Protein AF-0000000066105459 (afdb_homodimer)

Sequence (312 aa):
MDMKKPFELRVKPIKNGTVIDHITANRSLNVLNILGLPDGRSKVTVAMNMDSSQLGSKDIVKIENRELKPSEVDQIALIAPRATINIVRDYKIVEKAKVRLMDEVRGILRCPNPNCITNSDEGVENRFYVISEEPVLLRCYYCERLIEADEIESQFMDMKKPFELRVKPIKNGTVIDHITANRSLNVLNILGLPDGRSKVTVAMNMDSSQLGSKDIVKIENRELKPSEVDQIALIAPRATINIVRDYKIVEKAKVRLMDEVRGILRCPNPNCITNSDEGVENRFYVISEEPVLLRCYYCERLIEADEIESQF

Secondary structure (DSSP, 8-state):
---------SBPPPSSEEEEEEEETT-HHHHHHHHT---SS--EEEEEEEEETTTEEEEEEEEET-PPPHHHHHHHTTT-TT-EEEEEETTEEEEEEE----SEEESS---S-TTSGGGSTT-PPPEEEEEEETTEEEEETTT--EEEHHHHHTT-/-----S-S-SBPPPSSEEEEEEEETT-HHHHHHHHT---SS--EEEEEEEEETTTEEEEEEEEET-PPPHHHHHHHTTT-TT-EEEEEETTEEEEEEE----SEEESS---S-TTSGGGSTT-PPPEEEEEEETTEEEEETTT--EEEHHHHHTT-

Solvent-accessible surface area (backbone atoms only — not comparable to full-atom values): 17431 Å² total; per-residue (Å²): 134,80,74,75,66,82,66,80,62,57,46,55,83,58,47,36,16,27,36,41,36,54,23,52,52,71,43,52,66,45,49,30,53,78,71,53,44,82,70,85,71,59,33,36,35,38,38,30,40,35,84,28,93,87,68,57,34,19,12,36,38,38,34,46,75,42,72,78,48,71,72,57,45,31,56,40,17,78,81,26,58,68,20,34,41,31,35,26,53,84,65,31,77,78,43,79,42,71,37,47,72,55,66,58,49,69,68,82,58,76,75,87,50,80,80,31,67,55,71,47,91,76,72,46,75,34,44,30,36,53,77,37,78,84,70,41,30,31,27,32,66,82,74,57,48,72,43,44,49,69,63,58,57,70,76,95,134,81,74,75,71,85,63,77,65,59,46,53,84,58,46,36,14,27,36,39,36,54,22,52,52,71,43,51,66,44,48,29,53,76,70,54,44,83,70,86,71,58,33,37,34,38,38,29,41,35,85,28,94,87,68,57,32,19,11,36,39,39,33,46,77,41,70,78,49,72,72,56,44,30,56,40,16,80,82,24,58,69,20,35,40,32,35,26,54,83,64,32,78,78,44,78,42,70,37,46,70,54,66,57,49,68,68,81,58,78,75,86,51,81,81,32,68,56,71,46,93,77,73,46,75,34,45,30,36,52,75,37,78,82,70,40,28,32,27,32,67,81,74,57,49,75,43,45,49,68,63,57,58,71,76,96

Nearest PDB structures (foldseek):
  2be9-assembly1_B  TM=9.128E-01  e=3.436E-21  Sulfolobus acidocaldarius
  2qgf-assembly1_D  TM=8.431E-01  e=2.638E-17  Escherichia coli
  1nbe-assembly1_B  TM=8.436E-01  e=2.974E-17  Escherichia coli
  2ipo-assembly1_B-3  TM=8.637E-01  e=7.772E-17  Escherichia coli
  3at1-assembly1_D-3  TM=8.614E-01  e=3.932E-16  Escherichia coli

Structure (mmCIF, N/CA/C/O backbone):
data_AF-0000000066105459-model_v1
#
loop_
_entity.id
_entity.type
_entity.pdbx_description
1 polymer 'Aspartate carbamoyltransferase regulatory chain'
#
loop_
_atom_site.group_PDB
_atom_site.id
_atom_site.type_symbol
_atom_site.label_atom_id
_atom_site.label_alt_id
_atom_site.label_comp_id
_atom_site.label_asym_id
_atom_site.label_entity_id
_atom_site.label_seq_id
_atom_site.pdbx_PDB_ins_code
_atom_site.Cartn_x
_atom_site.Cartn_y
_atom_site.Cartn_z
_atom_site.occupancy
_atom_site.B_iso_or_equiv
_atom_site.auth_seq_id
_atom_site.auth_comp_id
_atom_site.auth_asym_id
_atom_site.auth_atom_id
_atom_site.pdbx_PDB_model_num
ATOM 1 N N . MET A 1 1 ? 31.141 -24.094 7.246 1 20.89 1 MET A N 1
ATOM 2 C CA . MET A 1 1 ? 30 -23.781 8.094 1 20.89 1 MET A CA 1
ATOM 3 C C . MET A 1 1 ? 29.547 -22.344 7.891 1 20.89 1 MET A C 1
ATOM 5 O O . MET A 1 1 ? 30.031 -21.438 8.562 1 20.89 1 MET A O 1
ATOM 9 N N . ASP A 1 2 ? 29.562 -21.875 6.691 1 24.25 2 ASP A N 1
ATOM 10 C CA . ASP A 1 2 ? 29.484 -20.562 6.047 1 24.25 2 ASP A CA 1
ATOM 11 C C . ASP A 1 2 ? 28.172 -19.875 6.383 1 24.25 2 ASP A C 1
ATOM 13 O O . ASP A 1 2 ? 27.109 -20.281 5.91 1 24.25 2 ASP A O 1
ATOM 17 N N . MET A 1 3 ? 27.906 -19.688 7.77 1 26.28 3 MET A N 1
ATOM 18 C CA . MET A 1 3 ? 26.688 -19.109 8.312 1 26.28 3 MET A CA 1
ATOM 19 C C . MET A 1 3 ? 26.234 -17.906 7.492 1 26.28 3 MET A C 1
ATOM 21 O O . MET A 1 3 ? 27 -16.969 7.285 1 26.28 3 MET A O 1
ATOM 25 N N . LYS A 1 4 ? 25.328 -18.094 6.449 1 27.45 4 LYS A N 1
ATOM 26 C CA . LYS A 1 4 ? 24.703 -17.141 5.547 1 27.45 4 LYS A CA 1
ATOM 27 C C . LYS A 1 4 ? 24.297 -15.859 6.289 1 27.45 4 LYS A C 1
ATOM 29 O O . LYS A 1 4 ? 23.734 -15.93 7.391 1 27.45 4 LYS A O 1
ATOM 34 N N . LYS A 1 5 ? 25.062 -14.805 6.156 1 32.38 5 LYS A N 1
ATOM 35 C CA . LYS A 1 5 ? 24.953 -13.461 6.711 1 32.38 5 LYS A CA 1
ATOM 36 C C . LYS A 1 5 ? 23.484 -13.016 6.812 1 32.38 5 LYS A C 1
ATOM 38 O O . LYS A 1 5 ? 22.703 -13.266 5.898 1 32.38 5 LYS A O 1
ATOM 43 N N . PRO A 1 6 ? 22.906 -13.141 8.047 1 34.09 6 PRO A N 1
ATOM 44 C CA . PRO A 1 6 ? 21.562 -12.547 8.172 1 34.09 6 PRO A CA 1
ATOM 45 C C . PRO A 1 6 ? 21.328 -11.414 7.18 1 34.09 6 PRO A C 1
ATOM 47 O O . PRO A 1 6 ? 22.094 -10.438 7.156 1 34.09 6 PRO A O 1
ATOM 50 N N . PHE A 1 7 ? 21.188 -11.711 5.918 1 33.34 7 PHE A N 1
ATOM 51 C CA . PHE A 1 7 ? 20.953 -10.719 4.875 1 33.34 7 PHE A CA 1
ATOM 52 C C . PHE A 1 7 ? 20.266 -9.484 5.445 1 33.34 7 PHE A C 1
ATOM 54 O O . PHE A 1 7 ? 19.594 -9.57 6.473 1 33.34 7 PHE A O 1
ATOM 61 N N . GLU A 1 8 ? 20.688 -8.305 4.844 1 35.78 8 GLU A N 1
ATOM 62 C CA . GLU A 1 8 ? 20.469 -6.867 4.906 1 35.78 8 GLU A CA 1
ATOM 63 C C . GLU A 1 8 ? 18.984 -6.547 5.023 1 35.78 8 GLU A C 1
ATOM 65 O O . GLU A 1 8 ? 18.562 -5.41 4.777 1 35.78 8 GLU A O 1
ATOM 70 N N . LEU A 1 9 ? 18.141 -7.5 5.109 1 38.75 9 LEU A N 1
ATOM 71 C CA . LEU A 1 9 ? 16.812 -6.91 5.062 1 38.75 9 LEU A CA 1
ATOM 72 C C . LEU A 1 9 ? 16.594 -5.984 6.258 1 38.75 9 LEU A C 1
ATOM 74 O O . LEU A 1 9 ? 16.812 -6.383 7.402 1 38.75 9 LEU A O 1
ATOM 78 N N . ARG A 1 10 ? 16.641 -4.711 6.035 1 46.72 10 ARG A N 1
ATOM 79 C CA . ARG A 1 10 ? 16.391 -3.559 6.895 1 46.72 10 ARG A CA 1
ATOM 80 C C . ARG A 1 10 ? 15.164 -3.781 7.77 1 46.72 10 ARG A C 1
ATOM 82 O O . ARG A 1 10 ? 14.781 -2.902 8.539 1 46.72 10 ARG A O 1
ATOM 89 N N . VAL A 1 11 ? 14.539 -4.988 7.535 1 54.66 11 VAL A N 1
ATOM 90 C CA . VAL A 1 11 ? 13.383 -5.25 8.391 1 54.66 11 VAL A CA 1
ATOM 91 C C . VAL A 1 11 ? 13.68 -6.426 9.32 1 54.66 11 VAL A C 1
ATOM 93 O O . VAL A 1 11 ? 14.398 -7.355 8.945 1 54.66 11 VAL A O 1
ATOM 96 N N . LYS A 1 12 ? 13.461 -6.305 10.539 1 64.19 12 LYS A N 1
ATOM 97 C CA . LYS A 1 12 ? 13.625 -7.383 11.508 1 64.19 12 LYS A CA 1
ATOM 98 C C . LYS A 1 12 ? 12.938 -8.656 11.031 1 64.19 12 LYS A C 1
ATOM 100 O O . LYS A 1 12 ? 11.883 -8.602 10.391 1 64.19 12 LYS A O 1
ATOM 105 N N . PRO A 1 13 ? 13.633 -9.82 11.328 1 79.44 13 PRO A N 1
ATOM 106 C CA . PRO A 1 13 ? 13.008 -11.094 10.953 1 79.44 13 PRO A CA 1
ATOM 107 C C . PRO A 1 13 ? 11.711 -11.359 11.711 1 79.44 13 PRO A C 1
ATOM 109 O O . PRO A 1 13 ? 11.57 -10.953 12.867 1 79.44 13 PRO A O 1
ATOM 112 N N . ILE A 1 14 ? 10.734 -11.883 11.125 1 90.19 14 ILE A N 1
ATOM 113 C CA . ILE A 1 14 ? 9.5 -12.289 11.789 1 90.19 14 ILE A CA 1
ATOM 114 C C . ILE A 1 14 ? 9.672 -13.68 12.391 1 90.19 14 ILE A C 1
ATOM 116 O O . ILE A 1 14 ? 10.438 -14.5 11.875 1 90.19 14 ILE A O 1
ATOM 120 N N . LYS A 1 15 ? 9.031 -13.906 13.508 1 94.38 15 LYS A N 1
ATOM 121 C CA . LYS A 1 15 ? 9.125 -15.195 14.188 1 94.38 15 LYS A CA 1
ATOM 122 C C . LYS A 1 15 ? 8.375 -16.281 13.414 1 94.38 15 LYS A C 1
ATOM 124 O O . LYS A 1 15 ? 8.914 -17.359 13.164 1 94.38 15 LYS A O 1
ATOM 129 N N . ASN A 1 16 ? 7.07 -16.031 13.117 1 97 16 ASN A N 1
ATOM 130 C CA . ASN A 1 16 ? 6.211 -16.953 12.375 1 97 16 ASN A CA 1
ATOM 131 C C . ASN A 1 16 ? 5.438 -16.234 11.273 1 97 16 ASN A C 1
ATOM 133 O O . ASN A 1 16 ? 4.988 -15.102 11.461 1 97 16 ASN A O 1
ATOM 137 N N . GLY A 1 17 ? 5.367 -16.812 10.141 1 97.44 17 GLY A N 1
ATOM 138 C CA . GLY A 1 17 ? 4.555 -16.219 9.094 1 97.44 17 GLY A CA 1
ATOM 139 C C . GLY A 1 17 ? 5.105 -16.469 7.699 1 97.44 17 GLY A C 1
ATOM 140 O O . GLY A 1 17 ? 5.602 -17.562 7.414 1 97.44 17 GLY A O 1
ATOM 141 N N . THR A 1 18 ? 4.906 -15.539 6.809 1 97.69 18 THR A N 1
ATOM 142 C CA . THR A 1 18 ? 5.312 -15.656 5.414 1 97.69 18 THR A CA 1
ATOM 143 C C . THR A 1 18 ? 6.125 -14.445 4.977 1 97.69 18 THR A C 1
ATOM 145 O O . THR A 1 18 ? 5.777 -13.305 5.309 1 97.69 18 THR A O 1
ATOM 148 N N . VAL A 1 19 ? 7.215 -14.664 4.332 1 97 19 VAL A N 1
ATOM 149 C CA . VAL A 1 19 ? 7.973 -13.617 3.658 1 97 19 VAL A CA 1
ATOM 150 C C . VAL A 1 19 ? 7.891 -13.805 2.146 1 97 19 VAL A C 1
ATOM 152 O O . VAL A 1 19 ? 8.211 -14.883 1.632 1 97 19 VAL A O 1
ATOM 155 N N . ILE A 1 20 ? 7.391 -12.844 1.471 1 96.88 20 ILE A N 1
ATOM 156 C CA . ILE A 1 20 ? 7.367 -12.836 0.012 1 96.88 20 ILE A CA 1
ATOM 157 C C . ILE A 1 20 ? 8.516 -11.969 -0.514 1 96.88 20 ILE A C 1
ATOM 159 O O . ILE A 1 20 ? 8.5 -10.75 -0.363 1 96.88 20 ILE A O 1
ATOM 163 N N . ASP A 1 21 ? 9.469 -12.633 -1.157 1 94.94 21 ASP A N 1
ATOM 164 C CA . ASP A 1 21 ? 10.695 -11.984 -1.627 1 94.94 21 ASP A CA 1
ATOM 165 C C . ASP A 1 21 ? 10.734 -11.938 -3.152 1 94.94 21 ASP A C 1
ATOM 167 O O . ASP A 1 21 ? 9.938 -12.594 -3.824 1 94.94 21 ASP A O 1
ATOM 171 N N . HIS A 1 22 ? 11.531 -11.023 -3.684 1 94.12 22 HIS A N 1
ATOM 172 C CA . HIS A 1 22 ? 11.789 -10.898 -5.113 1 94.12 22 HIS A CA 1
ATOM 173 C C . HIS A 1 22 ? 10.547 -10.422 -5.855 1 94.12 22 HIS A C 1
ATOM 175 O O . HIS A 1 22 ? 10.234 -10.922 -6.941 1 94.12 22 HIS A O 1
ATOM 181 N N . ILE A 1 23 ? 9.805 -9.625 -5.195 1 94.44 23 ILE A N 1
ATOM 182 C CA . ILE A 1 23 ? 8.742 -8.922 -5.906 1 94.44 23 ILE A CA 1
ATOM 183 C C . ILE A 1 23 ? 9.328 -7.781 -6.727 1 94.44 23 ILE A C 1
ATOM 185 O O . ILE A 1 23 ? 10.172 -7.027 -6.238 1 94.44 23 ILE A O 1
ATOM 189 N N . THR A 1 24 ? 8.867 -7.695 -7.965 1 90.81 24 THR A N 1
ATOM 190 C CA . THR A 1 24 ? 9.305 -6.555 -8.766 1 90.81 24 THR A CA 1
ATOM 191 C C . THR A 1 24 ? 9.07 -5.246 -8.016 1 90.81 24 THR A C 1
ATOM 193 O O . THR A 1 24 ? 8.023 -5.059 -7.395 1 90.81 24 THR A O 1
ATOM 196 N N . ALA A 1 25 ? 10.016 -4.309 -8.148 1 92.25 25 ALA A N 1
ATOM 197 C CA . ALA A 1 25 ? 9.945 -3.051 -7.406 1 92.25 25 ALA A CA 1
ATOM 198 C C . ALA A 1 25 ? 8.633 -2.326 -7.676 1 92.25 25 ALA A C 1
ATOM 200 O O . ALA A 1 25 ? 8.188 -2.244 -8.82 1 92.25 25 ALA A O 1
ATOM 201 N N . ASN A 1 26 ? 7.988 -1.898 -6.582 1 90.44 26 ASN A N 1
ATOM 202 C CA . ASN A 1 26 ? 6.785 -1.075 -6.586 1 90.44 26 ASN A CA 1
ATOM 203 C C . ASN A 1 26 ? 5.551 -1.892 -6.961 1 90.44 26 ASN A C 1
ATOM 205 O O . ASN A 1 26 ? 4.516 -1.329 -7.324 1 90.44 26 ASN A O 1
ATOM 209 N N . ARG A 1 27 ? 5.59 -3.199 -6.816 1 90.12 27 ARG A N 1
ATOM 210 C CA . ARG A 1 27 ? 4.438 -4.035 -7.137 1 90.12 27 ARG A CA 1
ATOM 211 C C . ARG A 1 27 ? 3.906 -4.738 -5.891 1 90.12 27 ARG A C 1
ATOM 213 O O . ARG A 1 27 ? 2.959 -5.52 -5.973 1 90.12 27 ARG A O 1
ATOM 220 N N . SER A 1 28 ? 4.48 -4.496 -4.75 1 95.69 28 SER A N 1
ATOM 221 C CA . SER A 1 28 ? 4.078 -5.168 -3.521 1 95.69 28 SER A CA 1
ATOM 222 C C . SER A 1 28 ? 2.643 -4.812 -3.141 1 95.69 28 SER A C 1
ATOM 224 O O . SER A 1 28 ? 1.933 -5.629 -2.549 1 95.69 28 SER A O 1
ATOM 226 N N . LEU A 1 29 ? 2.211 -3.615 -3.529 1 93.69 29 LEU A N 1
ATOM 227 C CA . LEU A 1 29 ? 0.849 -3.213 -3.199 1 93.69 29 LEU A CA 1
ATOM 228 C C . LEU A 1 29 ? -0.167 -4.066 -3.953 1 93.69 29 LEU A C 1
ATOM 230 O O . LEU A 1 29 ? -1.234 -4.383 -3.422 1 93.69 29 LEU A O 1
ATOM 234 N N . ASN A 1 30 ? 0.178 -4.418 -5.125 1 91.88 30 ASN A N 1
ATOM 235 C CA . ASN A 1 30 ? -0.67 -5.34 -5.871 1 91.88 30 ASN A CA 1
ATOM 236 C C . ASN A 1 30 ? -0.743 -6.707 -5.199 1 91.88 30 ASN A C 1
ATOM 238 O O . ASN A 1 30 ? -1.799 -7.344 -5.188 1 91.88 30 ASN A O 1
ATOM 242 N N . VAL A 1 31 ? 0.352 -7.164 -4.656 1 94.62 31 VAL A N 1
ATOM 243 C CA . VAL A 1 31 ? 0.409 -8.438 -3.955 1 94.62 31 VAL A CA 1
ATOM 244 C C . VAL A 1 31 ? -0.502 -8.398 -2.73 1 94.62 31 VAL A C 1
ATOM 246 O O . VAL A 1 31 ? -1.259 -9.344 -2.48 1 94.62 31 VAL A O 1
ATOM 249 N N . LEU A 1 32 ? -0.419 -7.27 -2.029 1 95.19 32 LEU A N 1
ATOM 250 C CA . LEU A 1 32 ? -1.298 -7.098 -0.876 1 95.19 32 LEU A CA 1
ATOM 251 C C . LEU A 1 32 ? -2.762 -7.207 -1.289 1 95.19 32 LEU A C 1
ATOM 253 O O . LEU A 1 32 ? -3.555 -7.867 -0.614 1 95.19 32 LEU A O 1
ATOM 257 N N . ASN A 1 33 ? -3.047 -6.578 -2.369 1 91.81 33 ASN A N 1
ATOM 258 C CA . ASN A 1 33 ? -4.422 -6.598 -2.863 1 91.81 33 ASN A CA 1
ATOM 259 C C . ASN A 1 33 ? -4.895 -8.016 -3.15 1 91.81 33 ASN A C 1
ATOM 261 O O . ASN A 1 33 ? -6.004 -8.398 -2.771 1 91.81 33 ASN A O 1
ATOM 265 N N . ILE A 1 34 ? -4.09 -8.82 -3.807 1 90 34 ILE A N 1
ATOM 266 C CA . ILE A 1 34 ? -4.414 -10.195 -4.145 1 90 34 ILE A CA 1
ATOM 267 C C . ILE A 1 34 ? -4.672 -10.992 -2.867 1 90 34 ILE A C 1
ATOM 269 O O . ILE A 1 34 ? -5.555 -11.859 -2.836 1 90 34 ILE A O 1
ATOM 273 N N . LEU A 1 35 ? -3.969 -10.648 -1.821 1 93.5 35 LEU A N 1
ATOM 274 C CA . LEU A 1 35 ? -4.039 -11.414 -0.583 1 93.5 35 LEU A CA 1
ATOM 275 C C . LEU A 1 35 ? -5.129 -10.867 0.334 1 93.5 35 LEU A C 1
ATOM 277 O O . LEU A 1 35 ? -5.371 -11.414 1.411 1 93.5 35 LEU A O 1
ATOM 281 N N . GLY A 1 36 ? -5.738 -9.758 -0.116 1 91.25 36 GLY A N 1
ATOM 282 C CA . GLY A 1 36 ? -6.758 -9.125 0.706 1 91.25 36 GLY A CA 1
ATOM 283 C C . GLY A 1 36 ? -6.191 -8.414 1.919 1 91.25 36 GLY A C 1
ATOM 284 O O . GLY A 1 36 ? -6.785 -8.445 2.998 1 91.25 36 GLY A O 1
ATOM 285 N N . LEU A 1 37 ? -5.023 -7.863 1.705 1 93.81 37 LEU A N 1
ATOM 286 C CA . LEU A 1 37 ? -4.359 -7.16 2.799 1 93.81 37 LEU A CA 1
ATOM 287 C C . LEU A 1 37 ? -4.289 -5.664 2.521 1 93.81 37 LEU A C 1
ATOM 289 O O . LEU A 1 37 ? -4.168 -5.246 1.367 1 93.81 37 LEU A O 1
ATOM 293 N N . PRO A 1 38 ? -4.289 -4.793 3.568 1 93.12 38 PRO A N 1
ATOM 294 C CA . PRO A 1 38 ? -4.465 -5.184 4.969 1 93.12 38 PRO A CA 1
ATOM 295 C C . PRO A 1 38 ? -5.871 -5.695 5.27 1 93.12 38 PRO A C 1
ATOM 297 O O . PRO A 1 38 ? -6.836 -5.273 4.629 1 93.12 38 PRO A O 1
ATOM 300 N N . ASP A 1 39 ? -6.023 -6.645 6.254 1 92.31 39 ASP A N 1
ATOM 301 C CA . ASP A 1 39 ? -7.305 -7.254 6.594 1 92.31 39 ASP A CA 1
ATOM 302 C C . ASP A 1 39 ? -7.766 -6.828 7.984 1 92.31 39 ASP A C 1
ATOM 304 O O . ASP A 1 39 ? -8.742 -7.363 8.508 1 92.31 39 ASP A O 1
ATOM 308 N N . GLY A 1 40 ? -7.051 -6.02 8.68 1 90.06 40 GLY A N 1
ATOM 309 C CA . GLY A 1 40 ? -7.418 -5.496 9.984 1 90.06 40 GLY A CA 1
ATOM 310 C C . GLY A 1 40 ? -6.836 -6.293 11.141 1 90.06 40 GLY A C 1
ATOM 311 O O . GLY A 1 40 ? -6.902 -5.867 12.289 1 90.06 40 GLY A O 1
ATOM 312 N N . ARG A 1 41 ? -6.227 -7.406 10.883 1 91.19 41 ARG A N 1
ATOM 313 C CA . ARG A 1 41 ? -5.75 -8.266 11.961 1 91.19 41 ARG A CA 1
ATOM 314 C C . ARG A 1 41 ? -4.273 -8.602 11.781 1 91.19 41 ARG A C 1
ATOM 316 O O . ARG A 1 41 ? -3.506 -8.586 12.742 1 91.19 41 ARG A O 1
ATOM 323 N N . SER A 1 42 ? -3.916 -8.781 10.578 1 95.25 42 SER A N 1
ATOM 324 C CA . SER A 1 42 ? -2.559 -9.234 10.297 1 95.25 42 SER A CA 1
ATOM 325 C C . SER A 1 42 ? -1.552 -8.102 10.453 1 95.25 42 SER A C 1
ATOM 327 O O . SER A 1 42 ? -1.824 -6.965 10.062 1 95.25 42 SER A O 1
ATOM 329 N N . LYS A 1 43 ? -0.468 -8.414 11.086 1 96.19 43 LYS A N 1
ATOM 330 C CA . LYS A 1 43 ? 0.689 -7.527 11.039 1 96.19 43 LYS A CA 1
ATOM 331 C C . LYS A 1 43 ? 1.479 -7.719 9.75 1 96.19 43 LYS A C 1
ATOM 333 O O . LYS A 1 43 ? 1.922 -8.828 9.445 1 96.19 43 LYS A O 1
ATOM 338 N N . VAL A 1 44 ? 1.65 -6.672 9 1 96.88 44 VAL A N 1
ATOM 339 C CA . VAL A 1 44 ? 2.268 -6.766 7.684 1 96.88 44 VAL A CA 1
ATOM 340 C C . VAL A 1 44 ? 3.357 -5.707 7.547 1 96.88 44 VAL A C 1
ATOM 342 O O . VAL A 1 44 ? 3.17 -4.555 7.953 1 96.88 44 VAL A O 1
ATOM 345 N N . THR A 1 45 ? 4.484 -6.09 7.02 1 96.31 45 THR A N 1
ATOM 346 C CA . THR A 1 45 ? 5.539 -5.145 6.676 1 96.31 45 THR A CA 1
ATOM 347 C C . THR A 1 45 ? 5.855 -5.211 5.184 1 96.31 45 THR A C 1
ATOM 349 O O . THR A 1 45 ? 6.035 -6.301 4.629 1 96.31 45 THR A O 1
ATOM 352 N N . VAL A 1 46 ? 5.891 -4.086 4.574 1 96.69 46 VAL A N 1
ATOM 353 C CA . VAL A 1 46 ? 6.223 -3.982 3.158 1 96.69 46 VAL A CA 1
ATOM 354 C C . VAL A 1 46 ? 7.465 -3.115 2.982 1 96.69 46 VAL A C 1
ATOM 356 O O . VAL A 1 46 ? 7.539 -2.006 3.516 1 96.69 46 VAL A O 1
ATOM 359 N N . ALA A 1 47 ? 8.422 -3.598 2.338 1 95.81 47 ALA A N 1
ATOM 360 C CA . ALA A 1 47 ? 9.594 -2.834 1.923 1 95.81 47 ALA A CA 1
ATOM 361 C C . ALA A 1 47 ? 9.648 -2.688 0.405 1 95.81 47 ALA A C 1
ATOM 363 O O . ALA A 1 47 ? 9.664 -3.684 -0.321 1 95.81 47 ALA A O 1
ATOM 364 N N . MET A 1 48 ? 9.688 -1.484 -0.034 1 96.25 48 MET A N 1
ATOM 365 C CA . MET A 1 48 ? 9.586 -1.22 -1.467 1 96.25 48 MET A CA 1
ATOM 366 C C . MET A 1 48 ? 10.898 -0.65 -2.006 1 96.25 48 MET A C 1
ATOM 368 O O . MET A 1 48 ? 11.539 0.172 -1.35 1 96.25 48 MET A O 1
ATOM 372 N N . ASN A 1 49 ? 11.297 -1.113 -3.15 1 96.19 49 ASN A N 1
ATOM 373 C CA . ASN A 1 49 ? 12.398 -0.565 -3.93 1 96.19 49 ASN A CA 1
ATOM 374 C C . ASN A 1 49 ? 13.734 -0.731 -3.205 1 96.19 49 ASN A C 1
ATOM 376 O O . ASN A 1 49 ? 14.57 0.172 -3.223 1 96.19 49 ASN A O 1
ATOM 380 N N . MET A 1 50 ? 13.867 -1.86 -2.588 1 93.81 50 MET A N 1
ATOM 381 C CA . MET A 1 50 ? 15.117 -2.174 -1.9 1 93.81 50 MET A CA 1
ATOM 382 C C . MET A 1 50 ? 16.172 -2.674 -2.883 1 93.81 50 MET A C 1
ATOM 384 O O . MET A 1 50 ? 15.828 -3.15 -3.969 1 93.81 50 MET A O 1
ATOM 388 N N . ASP A 1 51 ? 17.328 -2.551 -2.496 1 91.12 51 ASP A N 1
ATOM 389 C CA . ASP A 1 51 ? 18.406 -3.037 -3.361 1 91.12 51 ASP A CA 1
ATOM 390 C C . ASP A 1 51 ? 18.328 -4.551 -3.529 1 91.12 51 ASP A C 1
ATOM 392 O O . ASP A 1 51 ? 18.062 -5.277 -2.568 1 91.12 51 ASP A O 1
ATOM 396 N N . SER A 1 52 ? 18.484 -4.887 -4.777 1 88 52 SER A N 1
ATOM 397 C CA . SER A 1 52 ? 18.484 -6.312 -5.09 1 88 52 SER A CA 1
ATOM 398 C C . SER A 1 52 ? 19.641 -6.676 -6.016 1 88 52 SER A C 1
ATOM 400 O O . SER A 1 52 ? 19.844 -6.016 -7.035 1 88 52 SER A O 1
ATOM 402 N N . SER A 1 53 ? 20.391 -7.688 -5.652 1 84.25 53 SER A N 1
ATOM 403 C CA . SER A 1 53 ? 21.469 -8.156 -6.5 1 84.25 53 SER A CA 1
ATOM 404 C C . SER A 1 53 ? 20.953 -8.781 -7.781 1 84.25 53 SER A C 1
ATOM 406 O O . SER A 1 53 ? 21.562 -8.648 -8.844 1 84.25 53 SER A O 1
ATOM 408 N N . GLN A 1 54 ? 19.812 -9.406 -7.719 1 80.31 54 GLN A N 1
ATOM 409 C CA . GLN A 1 54 ? 19.25 -10.156 -8.836 1 80.31 54 GLN A CA 1
ATOM 410 C C . GLN A 1 54 ? 18.406 -9.25 -9.742 1 80.31 54 GLN A C 1
ATOM 412 O O . GLN A 1 54 ? 18.516 -9.312 -10.961 1 80.31 54 GLN A O 1
ATOM 417 N N . LEU A 1 55 ? 17.609 -8.328 -9.156 1 83.12 55 LEU A N 1
ATOM 418 C CA . LEU A 1 55 ? 16.609 -7.578 -9.906 1 83.12 55 LEU A CA 1
ATOM 419 C C . LEU A 1 55 ? 16.984 -6.102 -9.984 1 83.12 55 LEU A C 1
ATOM 421 O O . LEU A 1 55 ? 16.297 -5.32 -10.656 1 83.12 55 LEU A O 1
ATOM 425 N N . GLY A 1 56 ? 18.125 -5.648 -9.344 1 87.31 56 GLY A N 1
ATOM 426 C CA . GLY A 1 56 ? 18.422 -4.238 -9.141 1 87.31 56 GLY A CA 1
ATOM 427 C C . GLY A 1 56 ? 17.688 -3.643 -7.949 1 87.31 56 GLY A C 1
ATOM 428 O O . GLY A 1 56 ? 18.328 -3.205 -6.984 1 87.31 56 GLY A O 1
ATOM 429 N N . SER A 1 57 ? 16.328 -3.748 -8.094 1 92.69 57 SER A N 1
ATOM 430 C CA . SER A 1 57 ? 15.477 -3.363 -6.98 1 92.69 57 SER A CA 1
ATOM 431 C C . SER A 1 57 ? 14.336 -4.359 -6.793 1 92.69 57 SER A C 1
ATOM 433 O O . SER A 1 57 ? 13.938 -5.043 -7.742 1 92.69 57 SER A O 1
ATOM 435 N N . LYS A 1 58 ? 13.93 -4.473 -5.645 1 93.44 58 LYS A N 1
ATOM 436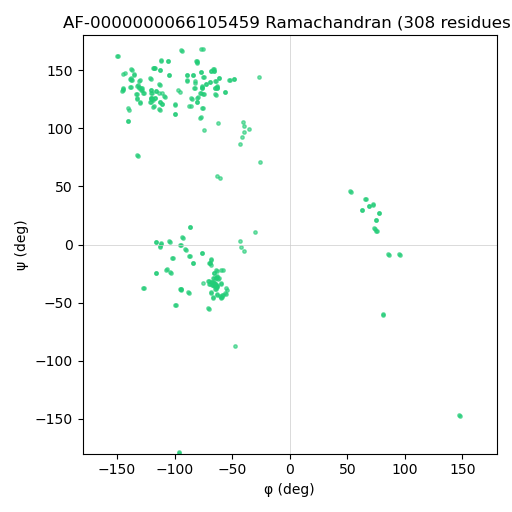 C CA . LYS A 1 58 ? 12.836 -5.398 -5.371 1 93.44 58 LYS A CA 1
ATOM 437 C C . LYS A 1 58 ? 11.992 -4.922 -4.191 1 93.44 58 LYS A C 1
ATOM 439 O O . LYS A 1 58 ? 12.43 -4.066 -3.418 1 93.44 58 LYS A O 1
ATOM 444 N N . ASP A 1 59 ? 10.812 -5.473 -4.125 1 95.75 59 ASP A N 1
ATOM 445 C CA . ASP A 1 59 ? 9.961 -5.316 -2.953 1 95.75 59 ASP A CA 1
ATOM 446 C C . ASP A 1 59 ? 9.93 -6.594 -2.119 1 95.75 59 ASP A C 1
ATOM 448 O O . ASP A 1 59 ? 10.273 -7.672 -2.611 1 95.75 59 ASP A O 1
ATOM 452 N N . ILE A 1 60 ? 9.586 -6.414 -0.879 1 95.81 60 ILE A N 1
ATOM 453 C CA . ILE A 1 60 ? 9.445 -7.52 0.059 1 95.81 60 ILE A CA 1
ATOM 454 C C . ILE A 1 60 ? 8.195 -7.324 0.904 1 95.81 60 ILE A C 1
ATOM 456 O O . ILE A 1 60 ? 7.875 -6.203 1.308 1 95.81 60 ILE A O 1
ATOM 460 N N . VAL A 1 61 ? 7.508 -8.398 1.179 1 96.81 61 VAL A N 1
ATOM 461 C CA . VAL A 1 61 ? 6.348 -8.367 2.066 1 96.81 61 VAL A CA 1
ATOM 462 C C . VAL A 1 61 ? 6.52 -9.414 3.168 1 96.81 61 VAL A C 1
ATOM 464 O O . VAL A 1 61 ? 6.895 -10.555 2.898 1 96.81 61 VAL A O 1
ATOM 467 N N . LYS A 1 62 ? 6.336 -9.023 4.367 1 96.69 62 LYS A N 1
ATOM 468 C CA . LYS A 1 62 ? 6.344 -9.93 5.516 1 96.69 62 LYS A CA 1
ATOM 469 C C . LYS A 1 62 ? 4.984 -9.945 6.211 1 96.69 62 LYS A C 1
ATOM 471 O O . LYS A 1 62 ? 4.461 -8.891 6.578 1 96.69 62 LYS A O 1
ATOM 476 N N . ILE A 1 63 ? 4.406 -11.086 6.395 1 97.19 63 ILE A N 1
ATOM 477 C CA . ILE A 1 63 ? 3.123 -11.258 7.062 1 97.19 63 ILE A CA 1
ATOM 478 C C . ILE A 1 63 ? 3.305 -12.117 8.312 1 97.19 63 ILE A C 1
ATOM 480 O O . ILE A 1 63 ? 3.67 -13.289 8.219 1 97.19 63 ILE A O 1
ATOM 484 N N . GLU A 1 64 ? 3.014 -11.57 9.438 1 96.56 64 GLU A N 1
ATOM 485 C CA . GLU A 1 64 ? 3.232 -12.289 10.688 1 96.56 64 GLU A CA 1
ATOM 486 C C . GLU A 1 64 ? 2.082 -13.242 10.992 1 96.56 64 GLU A C 1
ATOM 488 O O . GLU A 1 64 ? 0.916 -12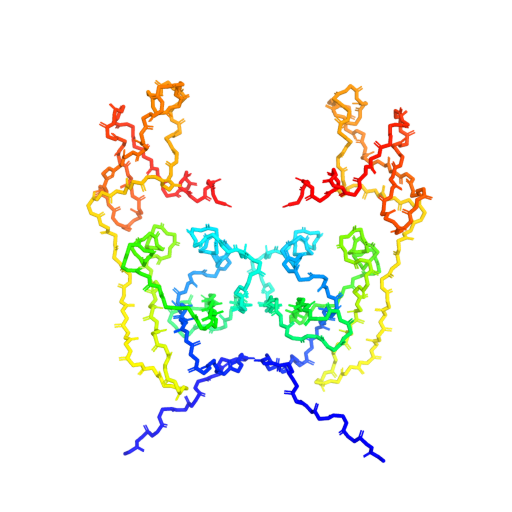.906 10.781 1 96.56 64 GLU A O 1
ATOM 493 N N . ASN A 1 65 ? 2.43 -14.43 11.383 1 96.62 65 ASN A N 1
ATOM 494 C CA . ASN A 1 65 ? 1.53 -15.438 11.938 1 96.62 65 ASN A CA 1
ATOM 495 C C . ASN A 1 65 ? 0.469 -15.859 10.93 1 96.62 65 ASN A C 1
ATOM 497 O O . ASN A 1 65 ? -0.674 -16.141 11.297 1 96.62 65 ASN A O 1
ATOM 501 N N . ARG A 1 66 ? 0.817 -15.797 9.68 1 96.75 66 ARG A N 1
ATOM 502 C CA . ARG A 1 66 ? -0.052 -16.25 8.594 1 96.75 66 ARG A CA 1
ATOM 503 C C . ARG A 1 66 ? 0.745 -16.969 7.52 1 96.75 66 ARG A C 1
ATOM 505 O O . ARG A 1 66 ? 1.638 -16.391 6.902 1 96.75 66 ARG A O 1
ATOM 512 N N . GLU A 1 67 ? 0.429 -18.172 7.371 1 96.44 67 GLU A N 1
ATOM 513 C CA . GLU A 1 67 ? 1.007 -18.938 6.27 1 96.44 67 GLU A CA 1
ATOM 514 C C . GLU A 1 67 ? 0.066 -18.984 5.07 1 96.44 67 GLU A C 1
ATOM 516 O O . GLU A 1 67 ? -1.13 -19.234 5.219 1 96.44 67 GLU A O 1
ATOM 521 N N . LEU A 1 68 ? 0.588 -18.734 3.975 1 94.19 68 LEU A N 1
ATOM 522 C CA . LEU A 1 68 ? -0.24 -18.656 2.775 1 94.19 68 LEU A CA 1
ATOM 523 C C . LEU A 1 68 ? -0.655 -20.047 2.314 1 94.19 68 LEU A C 1
ATOM 525 O O . LEU A 1 68 ? 0.143 -20.984 2.365 1 94.19 68 LEU A O 1
ATOM 529 N N . LYS A 1 69 ? -1.855 -20.062 1.824 1 89.81 69 LYS A N 1
ATOM 530 C CA . LYS A 1 69 ? -2.348 -21.281 1.193 1 89.81 69 LYS A CA 1
ATOM 531 C C . LYS A 1 69 ? -1.839 -21.406 -0.241 1 89.81 69 LYS A C 1
ATOM 533 O O . LYS A 1 69 ? -1.526 -20.391 -0.881 1 89.81 69 LYS A O 1
ATOM 538 N N . PRO A 1 70 ? -1.809 -22.641 -0.735 1 87.12 70 PRO A N 1
ATOM 539 C CA . PRO A 1 70 ? -1.349 -22.859 -2.107 1 87.12 70 PRO A CA 1
ATOM 540 C C . PRO A 1 70 ? -2.119 -22.031 -3.127 1 87.12 70 PRO A C 1
ATOM 542 O O . PRO A 1 70 ? -1.525 -21.484 -4.066 1 87.12 70 PRO A O 1
ATOM 545 N N . SER A 1 71 ? -3.389 -21.906 -2.885 1 84.19 71 SER A N 1
ATOM 546 C CA . SER A 1 71 ? -4.207 -21.141 -3.812 1 84.19 71 SER A CA 1
ATOM 547 C C . SER A 1 71 ? -3.807 -19.656 -3.812 1 84.19 71 SER A C 1
ATOM 549 O O . SER A 1 71 ? -3.828 -19 -4.855 1 84.19 71 SER A O 1
ATOM 551 N N . GLU A 1 72 ? -3.422 -19.125 -2.656 1 88.25 72 GLU A N 1
ATOM 552 C CA . GLU A 1 72 ? -2.955 -17.75 -2.557 1 88.25 72 GLU A CA 1
ATOM 553 C C . GLU A 1 72 ? -1.612 -17.562 -3.258 1 88.25 72 GLU A C 1
ATOM 555 O O . GLU A 1 72 ? -1.406 -16.578 -3.967 1 88.25 72 GLU A O 1
ATOM 560 N N . VAL A 1 73 ? -0.812 -18.516 -3.066 1 90 73 VAL A N 1
ATOM 561 C CA . VAL A 1 73 ? 0.523 -18.484 -3.654 1 90 73 VAL A CA 1
ATOM 562 C C . VAL A 1 73 ? 0.416 -18.422 -5.176 1 90 73 VAL A C 1
ATOM 564 O O . VAL A 1 73 ? 1.097 -17.609 -5.816 1 90 73 VAL A O 1
ATOM 567 N N . ASP A 1 74 ? -0.442 -19.203 -5.766 1 85.69 74 ASP A N 1
ATOM 568 C CA . ASP A 1 74 ? -0.606 -19.266 -7.215 1 85.69 74 ASP A CA 1
ATOM 569 C C . ASP A 1 74 ? -1.097 -17.922 -7.77 1 85.69 74 ASP A C 1
ATOM 571 O O . ASP A 1 74 ? -0.691 -17.516 -8.859 1 85.69 74 ASP A O 1
ATOM 575 N N . GLN A 1 75 ? -1.879 -17.312 -7.02 1 86.94 75 GLN A N 1
ATOM 576 C CA . GLN A 1 75 ? -2.443 -16.047 -7.469 1 86.94 75 GLN A CA 1
ATOM 577 C C . GLN A 1 75 ? -1.382 -14.945 -7.492 1 86.94 75 GLN A C 1
ATOM 579 O O . GLN A 1 75 ? -1.436 -14.039 -8.328 1 86.94 75 GLN A O 1
ATOM 584 N N . ILE A 1 76 ? -0.439 -15.008 -6.633 1 92.38 76 ILE A N 1
ATOM 585 C CA . ILE A 1 76 ? 0.625 -14.016 -6.539 1 92.38 76 ILE A CA 1
ATOM 586 C C . ILE A 1 76 ? 1.445 -14.016 -7.824 1 92.38 76 ILE A C 1
ATOM 588 O O . ILE A 1 76 ? 1.94 -12.969 -8.25 1 92.38 76 ILE A O 1
ATOM 592 N N . ALA A 1 77 ? 1.48 -15.195 -8.516 1 90.38 77 ALA A N 1
ATOM 593 C CA . ALA A 1 77 ? 2.285 -15.352 -9.719 1 90.38 77 ALA A CA 1
ATOM 594 C C . ALA A 1 77 ? 1.79 -14.438 -10.836 1 90.38 77 ALA A C 1
ATOM 596 O O . ALA A 1 77 ? 2.557 -14.055 -11.727 1 90.38 77 ALA A O 1
ATOM 597 N N . LEU A 1 78 ? 0.572 -14.031 -10.766 1 88.31 78 LEU A N 1
ATOM 598 C CA . LEU A 1 78 ? -0.039 -13.18 -11.773 1 88.31 78 LEU A CA 1
ATOM 599 C C . LEU A 1 78 ? 0.637 -11.812 -11.812 1 88.31 78 LEU A C 1
ATOM 601 O O . LEU A 1 78 ? 0.794 -11.227 -12.891 1 88.31 78 LEU A O 1
ATOM 605 N N . ILE A 1 79 ? 1.1 -11.352 -10.594 1 87.62 79 ILE A N 1
ATOM 606 C CA . ILE A 1 79 ? 1.6 -9.984 -10.523 1 87.62 79 ILE A CA 1
ATOM 607 C C . ILE A 1 79 ? 3.086 -9.992 -10.172 1 87.62 79 ILE A C 1
ATOM 609 O O . ILE A 1 79 ? 3.797 -9.016 -10.422 1 87.62 79 ILE A O 1
ATOM 613 N N . ALA A 1 80 ? 3.418 -11.078 -9.547 1 89.88 80 ALA A N 1
ATOM 614 C CA . ALA A 1 80 ? 4.816 -11.227 -9.148 1 89.88 80 ALA A CA 1
ATOM 615 C C . ALA A 1 80 ? 5.352 -12.602 -9.531 1 89.88 80 ALA A C 1
ATOM 617 O O . ALA A 1 80 ? 5.57 -13.453 -8.664 1 89.88 80 ALA A O 1
ATOM 618 N N . PRO A 1 81 ? 5.648 -12.773 -10.797 1 87.88 81 PRO A N 1
ATOM 619 C CA . PRO A 1 81 ? 6.004 -14.102 -11.297 1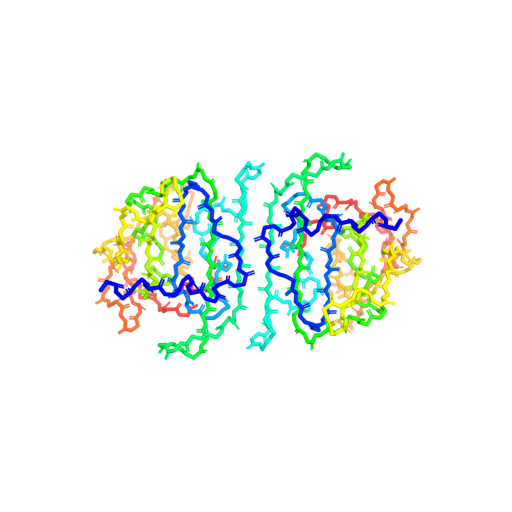 87.88 81 PRO A CA 1
ATOM 620 C C . PRO A 1 81 ? 7.363 -14.586 -10.789 1 87.88 81 PRO A C 1
ATOM 622 O O . PRO A 1 81 ? 7.66 -15.781 -10.844 1 87.88 81 PRO A O 1
ATOM 625 N N . ARG A 1 82 ? 8.188 -13.734 -10.273 1 88.25 82 ARG A N 1
ATOM 626 C CA . ARG A 1 82 ? 9.523 -14.125 -9.836 1 88.25 82 ARG A CA 1
ATOM 627 C C . ARG A 1 82 ? 9.586 -14.211 -8.312 1 88.25 82 ARG A C 1
ATOM 629 O O . ARG A 1 82 ? 10.648 -14.477 -7.746 1 88.25 82 ARG A O 1
ATOM 636 N N . ALA A 1 83 ? 8.477 -14 -7.719 1 93.69 83 ALA A N 1
ATOM 637 C CA . ALA A 1 83 ? 8.453 -13.953 -6.262 1 93.69 83 ALA A CA 1
ATOM 638 C C . ALA A 1 83 ? 8.789 -15.312 -5.66 1 93.69 83 ALA A C 1
ATOM 640 O O . ALA A 1 83 ? 8.516 -16.359 -6.27 1 93.69 83 ALA A O 1
ATOM 641 N N . THR A 1 84 ? 9.383 -15.312 -4.527 1 94.81 84 THR A N 1
ATOM 642 C CA . THR A 1 84 ? 9.648 -16.484 -3.711 1 94.81 84 THR A CA 1
ATOM 643 C C . THR A 1 84 ? 8.898 -16.406 -2.385 1 94.81 84 THR A C 1
ATOM 645 O O . THR A 1 84 ? 8.906 -15.359 -1.727 1 94.81 84 THR A O 1
ATOM 648 N N . ILE A 1 85 ? 8.25 -17.469 -2.059 1 96.5 85 ILE A N 1
ATOM 649 C CA . ILE A 1 85 ? 7.504 -17.547 -0.809 1 96.5 85 ILE A CA 1
ATOM 650 C C . ILE A 1 85 ? 8.328 -18.297 0.238 1 96.5 85 ILE A C 1
ATOM 652 O O . ILE A 1 85 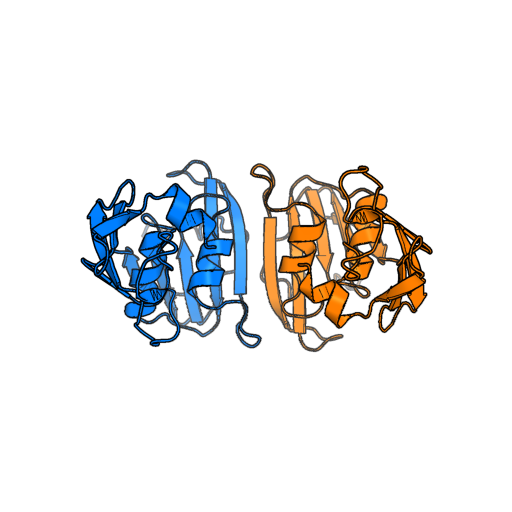? 8.711 -19.438 0.025 1 96.5 85 ILE A O 1
ATOM 656 N N . ASN A 1 86 ? 8.641 -17.672 1.334 1 96.19 86 ASN A N 1
ATOM 657 C CA . ASN A 1 86 ? 9.359 -18.281 2.447 1 96.19 86 ASN A CA 1
ATOM 658 C C . ASN A 1 86 ? 8.477 -18.406 3.686 1 96.19 86 ASN A C 1
ATOM 660 O O . ASN A 1 86 ? 7.988 -17.406 4.207 1 96.19 86 ASN A O 1
ATOM 664 N N . ILE A 1 87 ? 8.211 -19.625 4.109 1 96.31 87 ILE A N 1
ATOM 665 C CA . ILE A 1 87 ? 7.488 -19.844 5.359 1 96.31 87 ILE A CA 1
ATOM 666 C C . ILE A 1 87 ? 8.469 -19.828 6.527 1 96.31 87 ILE A C 1
ATOM 668 O O . ILE A 1 87 ? 9.5 -20.516 6.496 1 96.31 87 ILE A O 1
ATOM 672 N N . VAL A 1 88 ? 8.188 -18.984 7.484 1 95.81 88 VAL A N 1
ATOM 673 C CA . VAL A 1 88 ? 9.07 -18.797 8.633 1 95.81 88 VAL A CA 1
ATOM 674 C C . VAL A 1 88 ? 8.43 -19.406 9.883 1 95.81 88 VAL A C 1
ATOM 676 O O . VAL A 1 88 ? 7.266 -19.141 10.172 1 95.81 88 VAL A O 1
ATOM 679 N N . ARG A 1 89 ? 9.078 -20.266 10.617 1 96.19 89 ARG A N 1
ATOM 680 C CA . ARG A 1 89 ? 8.703 -20.828 11.906 1 96.19 89 ARG A CA 1
ATOM 681 C C . ARG A 1 89 ? 9.844 -20.719 12.906 1 96.19 89 ARG A C 1
ATOM 683 O O . ARG A 1 89 ? 10.953 -21.188 12.648 1 96.19 89 ARG A O 1
ATOM 690 N N . ASP A 1 90 ? 9.555 -20.047 14.039 1 95.5 90 ASP A N 1
ATOM 691 C CA . ASP A 1 90 ? 10.547 -19.828 15.086 1 95.5 90 ASP A CA 1
ATOM 692 C C . ASP A 1 90 ? 11.828 -19.219 14.523 1 95.5 90 ASP A C 1
ATOM 694 O O . ASP A 1 90 ? 12.922 -19.766 14.719 1 95.5 90 ASP A O 1
ATOM 698 N N . TYR A 1 91 ? 11.656 -18.219 13.703 1 94.12 91 TYR A N 1
ATOM 699 C CA . TYR A 1 91 ? 12.703 -17.344 13.164 1 94.12 91 TYR A CA 1
ATOM 700 C C . TYR A 1 91 ? 13.492 -18.062 12.078 1 94.12 91 TYR A C 1
ATOM 702 O O . TYR A 1 91 ? 14.484 -17.531 11.57 1 94.12 91 TYR A O 1
ATOM 710 N N . LYS A 1 92 ? 12.961 -19.25 11.625 1 94.62 92 LYS A N 1
ATOM 711 C CA . LYS A 1 92 ? 13.672 -20 10.594 1 94.62 92 LYS A CA 1
ATOM 712 C C . LYS A 1 92 ? 12.797 -20.188 9.359 1 94.62 92 LYS A C 1
ATOM 714 O O . LYS A 1 92 ? 11.594 -20.438 9.469 1 94.62 92 LYS A O 1
ATOM 719 N N . ILE A 1 93 ? 13.516 -20.109 8.25 1 94.38 93 ILE A N 1
ATOM 720 C CA . ILE A 1 93 ? 12.82 -20.469 7.012 1 94.38 93 ILE A CA 1
ATOM 721 C C . ILE A 1 93 ? 12.672 -21.984 6.914 1 94.38 93 ILE A C 1
ATOM 723 O O . ILE A 1 93 ? 13.664 -22.703 6.867 1 94.38 93 ILE A O 1
ATOM 727 N N . VAL A 1 94 ? 11.477 -22.469 6.895 1 96.06 94 VAL A N 1
ATOM 728 C CA . VAL A 1 94 ? 11.266 -23.906 6.922 1 96.06 94 VAL A CA 1
ATOM 729 C C . VAL A 1 94 ? 10.805 -24.391 5.547 1 96.06 94 VAL A C 1
ATOM 731 O O . VAL A 1 94 ? 10.875 -25.578 5.242 1 96.06 94 VAL A O 1
ATOM 734 N N . GLU A 1 95 ? 10.266 -23.547 4.73 1 94.25 95 GLU A N 1
ATOM 735 C CA . GLU A 1 95 ? 9.812 -23.859 3.381 1 94.25 95 GLU A CA 1
ATOM 736 C C . GLU A 1 95 ? 10.031 -22.688 2.43 1 94.25 95 GLU A C 1
ATOM 738 O O . GLU A 1 95 ? 9.797 -21.531 2.797 1 94.25 95 GLU A O 1
ATOM 743 N N . LYS A 1 96 ? 10.578 -23 1.304 1 92.31 96 LYS A N 1
ATOM 744 C CA . LYS A 1 96 ? 10.727 -22.047 0.206 1 92.31 96 LYS A CA 1
ATOM 745 C C . LYS A 1 96 ? 9.984 -22.531 -1.04 1 92.31 96 LYS A C 1
ATOM 747 O O . LYS A 1 96 ? 10.102 -23.703 -1.422 1 92.31 96 LYS A O 1
ATOM 752 N N . ALA A 1 97 ? 9.141 -21.672 -1.496 1 92.12 97 ALA A N 1
ATOM 753 C CA . ALA A 1 97 ? 8.398 -22.031 -2.705 1 92.12 97 ALA A CA 1
ATOM 754 C C . ALA A 1 97 ? 8.461 -20.906 -3.738 1 92.12 97 ALA A C 1
ATOM 756 O O . ALA A 1 97 ? 8.438 -19.719 -3.383 1 92.12 97 ALA A O 1
ATOM 757 N N . LYS A 1 98 ? 8.594 -21.312 -4.969 1 91.38 98 LYS A N 1
ATOM 758 C CA . LYS A 1 98 ? 8.422 -20.359 -6.066 1 91.38 98 LYS A CA 1
ATOM 759 C C . LYS A 1 98 ? 6.961 -20.297 -6.512 1 91.38 98 LYS A C 1
ATOM 761 O O . LYS A 1 98 ? 6.246 -21.297 -6.469 1 91.38 98 LYS A O 1
ATOM 766 N N . VAL A 1 99 ? 6.637 -19.125 -6.895 1 92.06 99 VAL A N 1
ATOM 767 C CA . VAL A 1 99 ? 5.266 -19 -7.387 1 92.06 99 VAL A CA 1
ATOM 768 C C . VAL A 1 99 ? 5.172 -19.578 -8.797 1 92.06 99 VAL A C 1
ATOM 770 O O . VAL A 1 99 ? 6.156 -19.562 -9.539 1 92.06 99 VAL A O 1
ATOM 773 N N . ARG A 1 100 ? 4.02 -20.109 -9.102 1 87.69 100 ARG A N 1
ATOM 774 C CA . ARG A 1 100 ? 3.754 -20.641 -10.43 1 87.69 100 ARG A CA 1
ATOM 775 C C . ARG A 1 100 ? 2.352 -20.281 -10.898 1 87.69 100 ARG A C 1
ATOM 777 O O . ARG A 1 100 ? 1.404 -20.281 -10.109 1 87.69 100 ARG A O 1
ATOM 784 N N . LEU A 1 101 ? 2.357 -19.891 -12.094 1 87 101 LEU A N 1
ATOM 785 C CA . LEU A 1 101 ? 1.05 -19.625 -12.68 1 87 101 LEU A CA 1
ATOM 786 C C . LEU A 1 101 ? 0.373 -20.906 -13.125 1 87 101 LEU A C 1
ATOM 788 O O . LEU A 1 101 ? 0.96 -21.703 -13.867 1 87 101 LEU A O 1
ATOM 792 N N . MET A 1 102 ? -0.843 -21.078 -12.633 1 87.38 102 MET A N 1
ATOM 793 C CA . MET A 1 102 ? -1.605 -22.25 -13.047 1 87.38 102 MET A CA 1
ATOM 794 C C . MET A 1 102 ? -2.154 -22.078 -14.461 1 87.38 102 MET A C 1
ATOM 796 O O . MET A 1 102 ? -2.102 -20.969 -15.023 1 87.38 102 MET A O 1
ATOM 800 N N . ASP A 1 103 ? -2.648 -23.203 -14.992 1 91.44 103 ASP A N 1
ATOM 801 C CA . ASP A 1 103 ? -3.174 -23.188 -16.359 1 91.44 103 ASP A CA 1
ATOM 802 C C . ASP A 1 103 ? -4.426 -22.312 -16.438 1 91.44 103 ASP A C 1
ATOM 804 O O . ASP A 1 103 ? -4.746 -21.781 -17.5 1 91.44 103 ASP A O 1
ATOM 808 N N . GLU A 1 104 ? -5.039 -22.203 -15.258 1 92.88 104 GLU A N 1
ATOM 809 C CA . GLU A 1 104 ? -6.266 -21.422 -15.203 1 92.88 104 GLU A CA 1
ATOM 810 C C . GLU A 1 104 ? -6.273 -20.5 -13.984 1 92.88 104 GLU A C 1
ATOM 812 O O . GLU A 1 104 ? -5.684 -20.828 -12.953 1 92.88 104 GLU A O 1
ATOM 817 N N . VAL A 1 105 ? -6.863 -19.375 -14.148 1 90.31 105 VAL A N 1
ATOM 818 C CA . VAL A 1 105 ? -7.059 -18.406 -13.062 1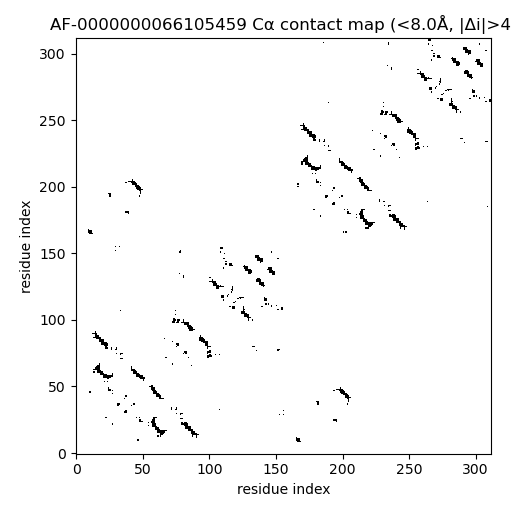 90.31 105 VAL A CA 1
ATOM 819 C C . VAL A 1 105 ? -8.555 -18.141 -12.875 1 90.31 105 VAL A C 1
ATOM 821 O O . VAL A 1 105 ? -9.273 -17.906 -13.844 1 90.31 105 VAL A O 1
ATOM 824 N N . ARG A 1 106 ? -9.008 -18.172 -11.594 1 89.19 106 ARG A N 1
ATOM 825 C CA . ARG A 1 106 ? -10.43 -17.953 -11.328 1 89.19 106 ARG A CA 1
ATOM 826 C C . ARG A 1 106 ? -10.633 -16.891 -10.258 1 89.19 106 ARG A C 1
ATOM 828 O O . ARG A 1 106 ? -9.891 -16.828 -9.281 1 89.19 106 ARG A O 1
ATOM 835 N N . GLY A 1 107 ? -11.539 -15.953 -10.445 1 86.44 107 GLY A N 1
ATOM 836 C CA . GLY A 1 107 ? -12.148 -15.133 -9.414 1 86.44 107 GLY A CA 1
ATOM 837 C C . GLY A 1 107 ? -11.336 -13.891 -9.086 1 86.44 107 GLY A C 1
ATOM 838 O O . GLY A 1 107 ? -11.789 -13.023 -8.344 1 86.44 107 GLY A O 1
ATOM 839 N N . ILE A 1 108 ? -10.156 -13.664 -9.516 1 83.88 108 ILE A N 1
ATOM 840 C CA . ILE A 1 108 ? -9.312 -12.578 -9.039 1 83.88 108 ILE A CA 1
ATOM 841 C C . ILE A 1 108 ? -9.297 -11.445 -10.062 1 83.88 108 ILE A C 1
ATOM 843 O O . ILE A 1 108 ? -9.141 -10.273 -9.703 1 83.88 108 ILE A O 1
ATOM 847 N N . LEU A 1 109 ? -9.57 -11.828 -11.273 1 91.12 109 LEU A N 1
ATOM 848 C CA . LEU A 1 109 ? -9.5 -10.859 -12.367 1 91.12 109 LEU A CA 1
ATOM 849 C C . LEU A 1 109 ? -10.867 -10.664 -13.008 1 91.12 109 LEU A C 1
ATOM 851 O O . LEU A 1 109 ? -11.703 -11.562 -12.984 1 91.12 109 LEU A O 1
ATOM 855 N N . ARG A 1 110 ? -11.008 -9.508 -13.523 1 93.19 110 ARG A N 1
ATOM 856 C CA . ARG A 1 110 ? -12.195 -9.203 -14.312 1 93.19 110 ARG A CA 1
ATOM 857 C C . ARG A 1 110 ? -11.867 -9.188 -15.805 1 93.19 110 ARG A C 1
ATOM 859 O O . ARG A 1 110 ? -10.781 -8.781 -16.203 1 93.19 110 ARG A O 1
ATOM 866 N N . CYS A 1 111 ? -12.836 -9.617 -16.531 1 96.25 111 CYS A N 1
ATOM 867 C CA . CYS A 1 111 ? -12.656 -9.539 -17.969 1 96.25 111 CYS A CA 1
ATOM 868 C C . CYS A 1 111 ? -12.812 -8.109 -18.469 1 96.25 111 CYS A C 1
ATOM 870 O O . CYS A 1 111 ? -13.789 -7.434 -18.141 1 96.25 111 CYS A O 1
ATOM 872 N N . PRO A 1 112 ? -11.914 -7.609 -19.219 1 95.12 112 PRO A N 1
ATOM 873 C CA . PRO A 1 112 ? -11.992 -6.227 -19.688 1 95.12 112 PRO A CA 1
ATOM 874 C C . PRO A 1 112 ? -13.016 -6.047 -20.812 1 95.12 112 PRO A C 1
ATOM 876 O O . PRO A 1 112 ? -13.273 -4.918 -21.234 1 95.12 112 PRO A O 1
ATOM 879 N N . ASN A 1 113 ? -13.594 -7.125 -21.344 1 95.81 113 ASN A N 1
ATOM 880 C CA . ASN A 1 113 ? -14.648 -7.039 -22.344 1 95.81 113 ASN A CA 1
ATOM 881 C C . ASN A 1 113 ? -15.992 -6.672 -21.703 1 95.81 113 ASN A C 1
ATOM 883 O O . ASN A 1 113 ? -16.578 -7.473 -20.984 1 95.81 113 ASN A O 1
ATOM 887 N N . PRO A 1 114 ? -16.406 -5.527 -21.969 1 94.75 114 PRO A N 1
ATOM 888 C CA . PRO A 1 114 ? -17.656 -5.09 -21.312 1 94.75 114 PRO A CA 1
ATOM 889 C C . PRO A 1 114 ? -18.844 -5.992 -21.641 1 94.75 114 PRO A C 1
ATOM 891 O O . PRO A 1 114 ? -19.797 -6.055 -20.875 1 94.75 114 PRO A O 1
ATOM 894 N N . ASN A 1 115 ? -18.75 -6.703 -22.734 1 95.19 115 ASN A N 1
ATOM 895 C CA . ASN A 1 115 ? -19.859 -7.547 -23.172 1 95.19 115 ASN A CA 1
ATOM 896 C C . ASN A 1 115 ? -19.703 -8.984 -22.672 1 95.19 115 ASN A C 1
ATOM 898 O O . ASN A 1 115 ? -20.5 -9.859 -23.016 1 95.19 115 ASN A O 1
ATOM 902 N N . CYS A 1 116 ? -18.688 -9.203 -22 1 97.19 116 CYS A N 1
ATOM 903 C CA . CYS A 1 116 ? -18.469 -10.547 -21.469 1 97.19 116 CYS A CA 1
ATOM 904 C C . CYS A 1 116 ? -19.594 -10.93 -20.516 1 97.19 116 CYS A C 1
ATOM 906 O O . CYS A 1 116 ? -20.031 -10.109 -19.719 1 97.19 116 CYS A O 1
ATOM 908 N N . ILE A 1 117 ? -20 -12.133 -20.5 1 96.69 117 ILE A N 1
ATOM 909 C CA . ILE A 1 117 ? -21.109 -12.633 -19.688 1 96.69 117 ILE A CA 1
ATOM 910 C C . ILE A 1 117 ? -20.781 -12.453 -18.203 1 96.69 117 ILE A C 1
ATOM 912 O O . ILE A 1 117 ? -21.672 -12.266 -17.375 1 96.69 117 ILE A O 1
ATOM 916 N N . THR A 1 118 ? -19.484 -12.492 -17.828 1 95.19 118 THR A N 1
ATOM 917 C CA . THR A 1 118 ? -19.062 -12.375 -16.438 1 95.19 118 THR A CA 1
ATOM 918 C C . THR A 1 118 ? -19.328 -10.969 -15.914 1 95.19 118 THR A C 1
ATOM 920 O O . THR A 1 118 ? -19.281 -10.734 -14.703 1 95.19 118 THR A O 1
ATOM 923 N N . ASN A 1 119 ? -19.531 -10.031 -16.719 1 94.31 119 ASN A N 1
ATOM 924 C CA . ASN A 1 119 ? -19.812 -8.656 -16.328 1 94.31 119 ASN A CA 1
ATOM 925 C C . ASN A 1 119 ? -21.312 -8.398 -16.25 1 94.31 119 ASN A C 1
ATOM 927 O O . ASN A 1 119 ? -21.734 -7.258 -16.062 1 94.31 119 ASN A O 1
ATOM 931 N N . SER A 1 120 ? -22.062 -9.383 -16.391 1 91.81 120 SER A N 1
ATOM 932 C CA . SER A 1 120 ? -23.516 -9.289 -16.281 1 91.81 120 SER A CA 1
ATOM 933 C C . SER A 1 120 ? -24 -9.656 -14.891 1 91.81 120 SER A C 1
ATOM 935 O O . SER A 1 120 ? -23.188 -9.961 -14.008 1 91.81 120 SER A O 1
ATOM 937 N N . ASP A 1 121 ? -25.328 -9.633 -14.719 1 92.19 121 ASP A N 1
ATOM 938 C CA . ASP A 1 121 ? -25.938 -9.906 -13.422 1 92.19 121 ASP A CA 1
ATOM 939 C C . ASP A 1 121 ? -26.156 -11.406 -13.219 1 92.19 121 ASP A C 1
ATOM 941 O O . ASP A 1 121 ? -26.812 -11.812 -12.266 1 92.19 121 ASP A O 1
ATOM 945 N N . GLU A 1 122 ? -25.578 -12.203 -13.969 1 91 122 GLU A N 1
ATOM 946 C CA . GLU A 1 122 ? -25.812 -13.641 -13.93 1 91 122 GLU A CA 1
ATOM 947 C C . GLU A 1 122 ? -24.969 -14.312 -12.852 1 91 122 GLU A C 1
ATOM 949 O O . GLU A 1 122 ? -25.188 -15.484 -12.523 1 91 122 GLU A O 1
ATOM 954 N N . GLY A 1 123 ? -23.969 -13.594 -12.391 1 90.62 123 GLY A N 1
ATOM 955 C CA . GLY A 1 123 ? -23.172 -14.117 -11.289 1 90.62 123 GLY A CA 1
ATOM 956 C C . GLY A 1 123 ? -22.172 -15.18 -11.719 1 90.62 123 GLY A C 1
ATOM 957 O O . GLY A 1 123 ? -21.906 -16.109 -10.969 1 90.62 123 GLY A O 1
ATOM 958 N N . VAL A 1 124 ? -21.734 -15.133 -12.93 1 93.75 124 VAL A N 1
ATOM 959 C CA . VAL A 1 124 ? -20.766 -16.078 -13.477 1 93.75 124 VAL A CA 1
ATOM 960 C C . VAL A 1 124 ? -19.359 -15.719 -13 1 93.75 124 VAL A C 1
ATOM 962 O O . VAL A 1 124 ? -18.969 -14.555 -13.039 1 93.75 124 VAL A O 1
ATOM 965 N N . GLU A 1 125 ? -18.625 -16.688 -12.492 1 95 125 GLU A N 1
ATOM 966 C CA . GLU A 1 125 ? -17.281 -16.438 -11.977 1 95 125 GLU A CA 1
ATOM 967 C C . GLU A 1 125 ? -16.297 -16.188 -13.117 1 95 125 GLU A C 1
ATOM 969 O O . GLU A 1 125 ? -16.328 -16.875 -14.133 1 95 125 GLU A O 1
ATOM 974 N N . ASN A 1 126 ? -15.445 -15.242 -12.938 1 95.25 126 ASN A N 1
ATOM 975 C CA . ASN A 1 126 ? -14.391 -14.977 -13.906 1 95.25 126 ASN A CA 1
ATOM 976 C C . ASN A 1 126 ? -13.43 -16.156 -14.023 1 95.25 126 ASN A C 1
ATOM 978 O O . ASN A 1 126 ? -13.109 -16.797 -13.023 1 95.25 126 ASN A O 1
ATOM 982 N N . ARG A 1 127 ? -13.125 -16.5 -15.289 1 95.69 127 ARG A N 1
ATOM 983 C CA . ARG A 1 127 ? -12.219 -17.609 -15.57 1 95.69 127 ARG A CA 1
ATOM 984 C C . ARG A 1 127 ? -11.359 -17.328 -16.797 1 95.69 127 ARG A C 1
ATOM 986 O O . ARG A 1 127 ? -11.859 -16.891 -17.828 1 95.69 127 ARG A O 1
ATOM 993 N N . PHE A 1 128 ? -10.055 -17.641 -16.594 1 96.38 128 PHE A N 1
ATOM 994 C CA . PHE A 1 128 ? -9.125 -17.328 -17.672 1 96.38 128 PHE A CA 1
ATOM 995 C C . PHE A 1 128 ? -8.125 -18.453 -17.859 1 96.38 128 PHE A C 1
ATOM 997 O O . PHE A 1 128 ? -7.68 -19.078 -16.891 1 96.38 128 PHE A O 1
ATOM 1004 N N . TYR A 1 129 ? -7.785 -18.703 -19.125 1 96.69 129 TYR A N 1
ATOM 1005 C CA . TYR A 1 129 ? -6.676 -19.594 -19.438 1 96.69 129 TYR A CA 1
ATOM 1006 C C . TYR A 1 129 ? -5.363 -18.828 -19.516 1 96.69 129 TYR A C 1
ATOM 1008 O O . TYR A 1 129 ? -5.32 -17.703 -20.047 1 96.69 129 TYR A O 1
ATOM 1016 N N . VAL A 1 130 ? -4.355 -19.453 -19 1 95 130 VAL A N 1
ATOM 1017 C CA . VAL A 1 130 ? -3.029 -18.859 -19.141 1 95 130 VAL A CA 1
ATOM 1018 C C . VAL A 1 130 ? -2.412 -19.281 -20.469 1 95 130 VAL A C 1
ATOM 1020 O O . VAL A 1 130 ? -2.18 -20.469 -20.703 1 95 130 VAL A O 1
ATOM 1023 N N . ILE A 1 131 ? -2.131 -18.312 -21.312 1 95.62 131 ILE A N 1
ATOM 1024 C CA . ILE A 1 131 ? -1.556 -18.562 -22.625 1 95.62 131 ILE A CA 1
ATOM 1025 C C . ILE A 1 131 ? -0.035 -18.438 -22.562 1 95.62 131 ILE A C 1
ATOM 1027 O O . ILE A 1 131 ? 0.686 -19.188 -23.219 1 95.62 131 ILE A O 1
ATOM 1031 N N . SER A 1 132 ? 0.408 -17.484 -21.797 1 92.5 132 SER A N 1
ATOM 1032 C CA . SER A 1 132 ? 1.83 -17.25 -21.594 1 92.5 132 SER A CA 1
ATOM 1033 C C . SER A 1 132 ? 2.104 -16.781 -20.156 1 92.5 132 SER A C 1
ATOM 1035 O O . SER A 1 132 ? 1.287 -16.078 -19.562 1 92.5 132 SER A O 1
ATOM 1037 N N . GLU A 1 133 ? 3.23 -17.188 -19.703 1 85.19 133 GLU A N 1
ATOM 1038 C CA . GLU A 1 133 ? 3.578 -16.844 -18.328 1 85.19 133 GLU A CA 1
ATOM 1039 C C . GLU A 1 133 ? 4.418 -15.562 -18.266 1 85.19 133 GLU A C 1
ATOM 1041 O O . GLU A 1 133 ? 4.312 -14.789 -17.312 1 85.19 133 GLU A O 1
ATOM 1046 N N . GLU A 1 134 ? 5.312 -15.375 -19.188 1 82.5 134 GLU A N 1
ATOM 1047 C CA . GLU A 1 134 ? 6.203 -14.219 -19.219 1 82.5 134 GLU A CA 1
ATOM 1048 C C . GLU A 1 134 ? 6.398 -13.703 -20.641 1 82.5 134 GLU A C 1
ATOM 1050 O O . GLU A 1 134 ? 7.082 -14.336 -21.438 1 82.5 134 GLU A O 1
ATOM 1055 N N . PRO A 1 135 ? 5.789 -12.578 -20.969 1 86.25 135 PRO A N 1
ATOM 1056 C CA . PRO A 1 135 ? 4.797 -11.805 -20.219 1 86.25 135 PRO A CA 1
ATOM 1057 C C . PRO A 1 135 ? 3.471 -12.547 -20.062 1 86.25 135 PRO A C 1
ATOM 1059 O O . PRO A 1 135 ? 3.133 -13.406 -20.875 1 86.25 135 PRO A O 1
ATOM 1062 N N . VAL A 1 136 ? 2.824 -12.258 -19.016 1 89.81 136 VAL A N 1
ATOM 1063 C CA . VAL A 1 136 ? 1.563 -12.938 -18.734 1 89.81 136 VAL A CA 1
ATOM 1064 C C . VAL A 1 136 ? 0.541 -12.586 -19.812 1 89.81 136 VAL A C 1
ATOM 1066 O O . VAL A 1 136 ? 0.406 -11.422 -20.203 1 89.81 136 VAL A O 1
ATOM 1069 N N . LEU A 1 137 ? -0.055 -13.547 -20.375 1 94.62 137 LEU A N 1
ATOM 1070 C CA . LEU A 1 137 ? -1.154 -13.438 -21.328 1 94.62 137 LEU A CA 1
ATOM 1071 C C . LEU A 1 137 ? -2.283 -14.398 -20.969 1 94.62 137 LEU A C 1
ATOM 1073 O O . LEU A 1 137 ? -2.057 -15.602 -20.812 1 94.62 137 LEU A O 1
ATOM 1077 N N . LEU A 1 138 ? -3.436 -13.812 -20.859 1 96.31 138 LEU A N 1
ATOM 1078 C CA . LEU A 1 138 ? -4.59 -14.625 -20.5 1 96.31 138 LEU A CA 1
ATOM 1079 C C . LEU A 1 138 ? -5.645 -14.586 -21.609 1 96.31 138 LEU A C 1
ATOM 1081 O O . LEU A 1 138 ? -5.676 -13.648 -22.406 1 96.31 138 LEU A O 1
ATOM 1085 N N . ARG A 1 139 ? -6.391 -15.672 -21.672 1 97.94 139 ARG A N 1
ATOM 1086 C CA . ARG A 1 139 ? -7.559 -15.734 -22.531 1 97.94 139 ARG A CA 1
ATOM 1087 C C . ARG A 1 139 ? -8.828 -16.016 -21.734 1 97.94 139 ARG A C 1
ATOM 1089 O O . ARG A 1 139 ? -8.875 -16.984 -20.969 1 97.94 139 ARG A O 1
ATOM 1096 N N . CYS A 1 140 ? -9.789 -15.133 -21.938 1 98.25 140 CYS A N 1
ATOM 1097 C CA . CYS A 1 140 ? -11.047 -15.305 -21.219 1 98.25 140 CYS A CA 1
ATOM 1098 C C . CYS A 1 140 ? -11.727 -16.609 -21.625 1 98.25 140 CYS A C 1
ATOM 1100 O O . CYS A 1 140 ? -11.828 -16.922 -22.812 1 98.25 140 CYS A O 1
ATOM 1102 N N . TYR A 1 141 ? -12.219 -17.297 -20.641 1 97.75 141 TYR A N 1
ATOM 1103 C CA . TYR A 1 141 ? -12.859 -18.578 -20.875 1 97.75 141 TYR A CA 1
ATOM 1104 C C . TYR A 1 141 ? -14.141 -18.422 -21.672 1 97.75 141 TYR A C 1
ATOM 1106 O O . TYR A 1 141 ? -14.5 -19.297 -22.469 1 97.75 141 TYR A O 1
ATOM 1114 N N . TYR A 1 142 ? -14.758 -17.328 -21.531 1 97.31 142 TYR A N 1
ATOM 1115 C CA . TYR A 1 142 ? -16.109 -17.141 -22.062 1 97.31 142 TYR A CA 1
ATOM 1116 C C . TYR A 1 142 ? -16.078 -16.406 -23.391 1 97.31 142 TYR A C 1
ATOM 1118 O O . TYR A 1 142 ? -16.516 -16.938 -24.406 1 97.31 142 TYR A O 1
ATOM 1126 N N . CYS A 1 143 ? -15.422 -15.273 -23.453 1 97.88 143 CYS A N 1
ATOM 1127 C CA . CYS A 1 143 ? -15.461 -14.469 -24.656 1 97.88 143 CYS A CA 1
ATOM 1128 C C . CYS A 1 143 ? -14.18 -14.633 -25.469 1 97.88 143 CYS A C 1
ATOM 1130 O O . CYS A 1 143 ? -14.07 -14.109 -26.578 1 97.88 143 CYS A O 1
ATOM 1132 N N . GLU A 1 144 ? -13.172 -15.234 -24.938 1 97.56 144 GLU A N 1
ATOM 1133 C CA . GLU A 1 144 ? -11.922 -15.625 -25.594 1 97.56 144 GLU A CA 1
ATOM 1134 C C . GLU A 1 144 ? -11.039 -14.414 -25.859 1 97.56 144 GLU A C 1
ATOM 1136 O O . GLU A 1 144 ? -10.023 -14.516 -26.547 1 97.56 144 GLU A O 1
ATOM 1141 N N . ARG A 1 145 ? -11.445 -13.344 -25.203 1 97.19 145 ARG A N 1
ATOM 1142 C CA . ARG A 1 145 ? -10.594 -12.156 -25.344 1 97.19 145 ARG A CA 1
ATOM 1143 C C . ARG A 1 145 ? -9.258 -12.367 -24.641 1 97.19 145 ARG A C 1
ATOM 1145 O O . ARG A 1 145 ? -9.195 -12.922 -23.547 1 97.19 145 ARG A O 1
ATOM 1152 N N . LEU A 1 146 ? -8.25 -11.867 -25.344 1 97.56 146 LEU A N 1
ATOM 1153 C CA . LEU A 1 146 ? -6.926 -11.898 -24.734 1 97.56 146 LEU A CA 1
ATOM 1154 C C . LEU A 1 146 ? -6.742 -10.727 -23.781 1 97.56 146 LEU A C 1
ATOM 1156 O O . LEU A 1 146 ? -7.215 -9.625 -24.047 1 97.56 146 LEU A O 1
ATOM 1160 N N . ILE A 1 147 ? -6.121 -11.023 -22.672 1 96.06 147 ILE A N 1
ATOM 1161 C CA . ILE A 1 147 ? -5.844 -10.016 -21.656 1 96.06 147 ILE A CA 1
ATOM 1162 C C . ILE A 1 147 ? -4.336 -9.914 -21.422 1 96.06 147 ILE A C 1
ATOM 1164 O O . ILE A 1 147 ? -3.707 -10.883 -20.984 1 96.06 147 ILE A O 1
ATOM 1168 N N . GLU A 1 148 ? -3.807 -8.805 -21.594 1 94.56 148 GLU A N 1
ATOM 1169 C CA . GLU A 1 148 ? -2.363 -8.609 -21.516 1 94.56 148 GLU A CA 1
ATOM 1170 C C . GLU A 1 148 ? -1.949 -8.172 -20.109 1 94.56 148 GLU A C 1
ATOM 1172 O O . GLU A 1 148 ? -2.793 -7.777 -19.297 1 94.56 148 GLU A O 1
ATOM 1177 N N . ALA A 1 149 ? -0.697 -8.25 -19.906 1 88.5 149 ALA A N 1
ATOM 1178 C CA . ALA A 1 149 ? -0.121 -7.988 -18.594 1 88.5 149 ALA A CA 1
ATOM 1179 C C . ALA A 1 149 ? -0.532 -6.613 -18.078 1 88.5 149 ALA A C 1
ATOM 1181 O O . ALA A 1 149 ? -0.857 -6.461 -16.891 1 88.5 149 ALA A O 1
ATOM 1182 N N . ASP A 1 150 ? -0.5 -5.621 -18.953 1 89.5 150 ASP A N 1
ATOM 1183 C CA . ASP A 1 150 ? -0.836 -4.258 -18.562 1 89.5 150 ASP A CA 1
ATOM 1184 C C . ASP A 1 150 ? -2.291 -4.16 -18.109 1 89.5 150 ASP A C 1
ATOM 1186 O O . ASP A 1 150 ? -2.604 -3.432 -17.156 1 89.5 150 ASP A O 1
ATOM 1190 N N . GLU A 1 151 ? -3.154 -4.898 -18.75 1 92.5 151 GLU A N 1
ATOM 1191 C CA . GLU A 1 151 ? -4.566 -4.914 -18.375 1 92.5 151 GLU A CA 1
ATOM 1192 C C . GLU A 1 151 ? -4.773 -5.617 -17.047 1 92.5 151 GLU A C 1
ATOM 1194 O O . GLU A 1 151 ? -5.66 -5.246 -16.266 1 92.5 151 GLU A O 1
ATOM 1199 N N . ILE A 1 152 ? -3.955 -6.633 -16.797 1 90.12 152 ILE A N 1
ATOM 1200 C CA . ILE A 1 152 ? -4.016 -7.355 -15.539 1 90.12 152 ILE A CA 1
ATOM 1201 C C . ILE A 1 152 ? -3.582 -6.441 -14.391 1 90.12 152 ILE A C 1
ATOM 1203 O O . ILE A 1 152 ? -4.293 -6.305 -13.391 1 90.12 152 ILE A O 1
ATOM 1207 N N . GLU A 1 153 ? -2.52 -5.73 -14.555 1 84 153 GLU A N 1
ATOM 1208 C CA . GLU A 1 153 ? -1.957 -4.855 -13.531 1 84 153 GLU A CA 1
ATOM 1209 C C . GLU A 1 153 ? -2.9 -3.695 -13.219 1 84 153 GLU A C 1
ATOM 1211 O O . GLU A 1 153 ? -2.982 -3.244 -12.078 1 84 153 GLU A O 1
ATOM 1216 N N . SER A 1 154 ? -3.619 -3.264 -14.25 1 87.44 154 SER A N 1
ATOM 1217 C CA . SER A 1 154 ? -4.492 -2.104 -14.102 1 87.44 154 SER A CA 1
ATOM 1218 C C . SER A 1 154 ? -5.672 -2.41 -13.188 1 87.44 154 SER A C 1
ATOM 1220 O O . SER A 1 154 ? -6.367 -1.497 -12.734 1 87.44 154 SER A O 1
ATOM 1222 N N . GLN A 1 155 ? -5.914 -3.631 -12.883 1 87.19 155 GLN A N 1
ATOM 1223 C CA . GLN A 1 155 ? -7.047 -4.023 -12.047 1 87.19 155 GLN A CA 1
ATOM 1224 C C . GLN A 1 155 ? -6.684 -3.965 -10.562 1 87.19 155 GLN A C 1
ATOM 1226 O O . GLN A 1 155 ? -7.551 -4.098 -9.703 1 87.19 155 GLN A O 1
ATOM 1231 N N . PHE A 1 156 ? -5.418 -3.781 -10.344 1 80 156 PHE A N 1
ATOM 1232 C CA . PHE A 1 156 ? -4.957 -3.744 -8.961 1 80 156 PHE A CA 1
ATOM 1233 C C . PHE A 1 156 ? -4.414 -2.363 -8.609 1 80 156 PHE A C 1
ATOM 1235 O O . PHE A 1 156 ? -4.609 -1.881 -7.492 1 80 156 PHE A O 1
ATOM 1242 N N . MET B 1 1 ? 19.875 9.273 32.094 1 20.98 1 MET B N 1
ATOM 1243 C CA . MET B 1 1 ? 20.344 9.227 30.703 1 20.98 1 MET B CA 1
ATOM 1244 C C . MET B 1 1 ? 19.672 8.102 29.938 1 20.98 1 MET B C 1
ATOM 1246 O O . MET B 1 1 ? 20.109 6.949 29.984 1 20.98 1 MET B O 1
ATOM 1250 N N . ASP B 1 2 ?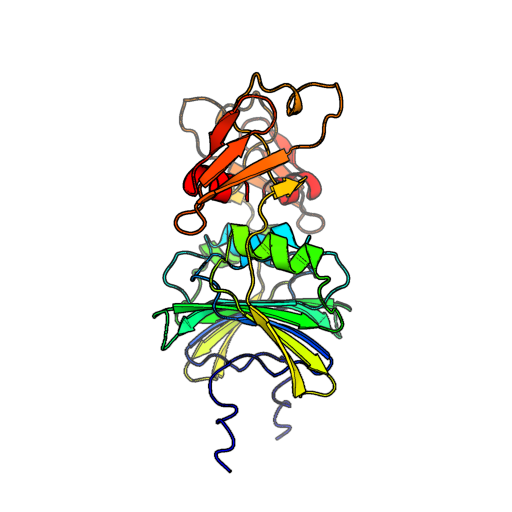 18.391 7.965 30.078 1 24.73 2 ASP B N 1
ATOM 1251 C CA . ASP B 1 2 ? 17.391 6.922 29.859 1 24.73 2 ASP B CA 1
ATOM 1252 C C . ASP B 1 2 ? 17.297 6.555 28.391 1 24.73 2 ASP B C 1
ATOM 1254 O O . ASP B 1 2 ? 16.797 7.332 27.578 1 24.73 2 ASP B O 1
ATOM 1258 N N . MET B 1 3 ? 18.516 6.09 27.812 1 26.7 3 MET B N 1
ATOM 1259 C CA . MET B 1 3 ? 18.656 5.707 26.422 1 26.7 3 MET B CA 1
ATOM 1260 C C . MET B 1 3 ? 17.453 4.871 25.969 1 26.7 3 MET B C 1
ATOM 1262 O O . MET B 1 3 ? 17.172 3.826 26.547 1 26.7 3 MET B O 1
ATOM 1266 N N . LYS B 1 4 ? 16.344 5.492 25.516 1 28.23 4 LYS B N 1
ATOM 1267 C CA . LYS B 1 4 ? 15.109 4.902 24.984 1 28.23 4 LYS B CA 1
ATOM 1268 C C . LYS B 1 4 ? 15.406 3.711 24.078 1 28.23 4 LYS B C 1
ATOM 1270 O O . LYS B 1 4 ? 16.297 3.771 23.25 1 28.23 4 LYS B O 1
ATOM 1275 N N . LYS B 1 5 ? 15.156 2.502 24.562 1 32.66 5 LYS B N 1
ATOM 1276 C CA . LYS B 1 5 ? 15.375 1.158 24.031 1 32.66 5 LYS B CA 1
ATOM 1277 C C . LYS B 1 5 ? 15.07 1.095 22.547 1 32.66 5 LYS B C 1
ATOM 1279 O O . LYS B 1 5 ? 14.023 1.579 22.094 1 32.66 5 LYS B O 1
ATOM 1284 N N . PRO B 1 6 ? 16.109 1.204 21.688 1 34.22 6 PRO B N 1
ATOM 1285 C CA . PRO B 1 6 ? 15.938 0.88 20.266 1 34.22 6 PRO B CA 1
ATOM 1286 C C . PRO B 1 6 ? 14.875 -0.194 20.031 1 34.22 6 PRO B C 1
ATOM 1288 O O . PRO B 1 6 ? 14.898 -0.874 19 1 34.22 6 PRO B O 1
ATOM 1291 N N . PHE B 1 7 ? 14.164 -0.477 21.062 1 31.77 7 PHE B N 1
ATOM 1292 C CA . PHE B 1 7 ? 13.391 -1.711 21.062 1 31.77 7 PHE B CA 1
ATOM 1293 C C . PHE B 1 7 ? 12.609 -1.871 19.766 1 31.77 7 PHE B C 1
ATOM 1295 O O . PHE B 1 7 ? 12.68 -2.918 19.125 1 31.77 7 PHE B O 1
ATOM 1302 N N . GLU B 1 8 ? 11.312 -1.255 19.75 1 35.72 8 GLU B N 1
ATOM 1303 C CA . GLU B 1 8 ? 10.117 -1.884 19.188 1 35.72 8 GLU B CA 1
ATOM 1304 C C . GLU B 1 8 ? 10.133 -1.85 17.672 1 35.72 8 GLU B C 1
ATOM 1306 O O . GLU B 1 8 ? 9.203 -2.33 17.016 1 35.72 8 GLU B O 1
ATOM 1311 N N . LEU B 1 9 ? 10.688 -0.823 17.078 1 39.5 9 LEU B N 1
ATOM 1312 C CA . LEU B 1 9 ? 10.258 -0.838 15.68 1 39.5 9 LEU B CA 1
ATOM 1313 C C . LEU B 1 9 ? 10.984 -1.93 14.898 1 39.5 9 LEU B C 1
ATOM 1315 O O . LEU B 1 9 ? 12.219 -1.975 14.883 1 39.5 9 LEU B O 1
ATOM 1319 N N . ARG B 1 10 ? 10.336 -3.092 14.695 1 47 10 ARG B N 1
ATOM 1320 C CA . ARG B 1 10 ? 10.672 -4.285 13.93 1 47 10 ARG B CA 1
ATOM 1321 C C . ARG B 1 10 ? 11.336 -3.91 12.602 1 47 10 ARG B C 1
ATOM 1323 O O . ARG B 1 10 ? 11.719 -4.785 11.828 1 47 10 ARG B O 1
ATOM 1330 N N . VAL B 1 11 ? 11.383 -2.596 12.344 1 54.84 11 VAL B N 1
ATOM 1331 C CA . VAL B 1 11 ? 12.031 -2.197 11.102 1 54.84 11 VAL B CA 1
ATOM 1332 C C . VAL B 1 11 ? 13.344 -1.478 11.406 1 54.84 11 VAL B C 1
ATOM 1334 O O . VAL B 1 11 ? 13.453 -0.765 12.406 1 54.84 11 VAL B O 1
ATOM 1337 N N . LYS B 1 12 ? 14.398 -1.848 10.805 1 64.31 12 LYS B N 1
ATOM 1338 C CA . LYS B 1 12 ? 15.68 -1.174 10.953 1 64.31 12 LYS B CA 1
ATOM 1339 C C . LYS B 1 12 ? 15.531 0.336 10.789 1 64.31 12 LYS B C 1
ATOM 1341 O O . LYS B 1 12 ? 14.719 0.803 9.992 1 64.31 12 LYS B O 1
ATOM 1346 N N . PRO B 1 13 ? 16.344 1.076 11.633 1 79.5 13 PRO B N 1
ATOM 1347 C CA . PRO B 1 13 ? 16.312 2.533 11.492 1 79.5 13 PRO B CA 1
ATOM 1348 C C . PRO B 1 13 ? 16.828 3.014 10.141 1 79.5 13 PRO B C 1
ATOM 1350 O O . PRO B 1 13 ? 17.734 2.391 9.57 1 79.5 13 PRO B O 1
ATOM 1353 N N . ILE B 1 14 ? 16.281 3.957 9.547 1 90.31 14 ILE B N 1
ATOM 1354 C CA . ILE B 1 14 ? 16.781 4.566 8.32 1 90.31 14 ILE B CA 1
ATOM 1355 C C . ILE B 1 14 ? 17.828 5.621 8.656 1 90.31 14 ILE B C 1
ATOM 1357 O O . ILE B 1 14 ? 17.781 6.242 9.727 1 90.31 14 ILE B O 1
ATOM 1361 N N . LYS B 1 15 ? 18.812 5.75 7.809 1 94.44 15 LYS B N 1
ATOM 1362 C CA . LYS B 1 15 ? 19.891 6.719 8.023 1 94.44 15 LYS B CA 1
ATOM 1363 C C . LYS B 1 15 ? 19.375 8.148 7.832 1 94.44 15 LYS B C 1
ATOM 1365 O O . LYS B 1 15 ? 19.609 9.016 8.68 1 94.44 15 LYS B O 1
ATOM 1370 N N . ASN B 1 16 ? 18.781 8.43 6.652 1 97.06 16 ASN B N 1
ATOM 1371 C CA . ASN B 1 16 ? 18.234 9.734 6.309 1 97.06 16 ASN B CA 1
ATOM 1372 C C . ASN B 1 16 ? 16.828 9.617 5.73 1 97.06 16 ASN B C 1
ATOM 1374 O O . ASN B 1 16 ? 16.531 8.688 4.969 1 97.06 16 ASN B O 1
ATOM 1378 N N . GLY B 1 17 ? 15.945 10.461 6.125 1 97.44 17 GLY B N 1
ATOM 1379 C CA . GLY B 1 17 ? 14.617 10.461 5.531 1 97.44 17 GLY B CA 1
ATOM 1380 C C . GLY B 1 17 ? 13.531 10.859 6.508 1 97.44 17 GLY B C 1
ATOM 1381 O O . GLY B 1 17 ? 13.727 11.766 7.328 1 97.44 17 GLY B O 1
ATOM 1382 N N . THR B 1 18 ? 12.367 10.297 6.352 1 97.62 18 THR B N 1
ATOM 1383 C CA . THR B 1 18 ? 11.195 10.633 7.164 1 97.62 18 THR B CA 1
ATOM 1384 C C . THR B 1 18 ? 10.555 9.367 7.73 1 97.62 18 THR B C 1
ATOM 1386 O O . THR B 1 18 ? 10.422 8.367 7.027 1 97.62 18 THR B O 1
ATOM 1389 N N . VAL B 1 19 ? 10.25 9.375 8.992 1 97 19 VAL B N 1
ATOM 1390 C CA . VAL B 1 19 ? 9.43 8.344 9.625 1 97 19 VAL B CA 1
ATOM 1391 C C . VAL B 1 19 ? 8.078 8.93 10.031 1 97 19 VAL B C 1
ATOM 1393 O O . VAL B 1 19 ? 8.023 9.938 10.742 1 97 19 VAL B O 1
ATOM 1396 N N . ILE B 1 20 ? 7.039 8.391 9.523 1 96.94 20 ILE B N 1
ATOM 1397 C CA . ILE B 1 20 ? 5.688 8.758 9.922 1 96.94 20 ILE B CA 1
ATOM 1398 C C . ILE B 1 20 ? 5.141 7.734 10.906 1 96.94 20 ILE B C 1
ATOM 1400 O O . ILE B 1 20 ? 4.879 6.586 10.539 1 96.94 20 ILE B O 1
ATOM 1404 N N . ASP B 1 21 ? 4.957 8.164 12.141 1 94.81 21 ASP B N 1
ATOM 1405 C CA . ASP B 1 21 ? 4.555 7.301 13.242 1 94.81 21 ASP B CA 1
ATOM 1406 C C . ASP B 1 21 ? 3.141 7.629 13.711 1 94.81 21 ASP B C 1
ATOM 1408 O O . ASP B 1 21 ? 2.58 8.664 13.336 1 94.81 21 ASP B O 1
ATOM 1412 N N . HIS B 1 22 ? 2.496 6.676 14.367 1 94.12 22 HIS B N 1
ATOM 1413 C CA . HIS B 1 22 ? 1.187 6.844 14.984 1 94.12 22 HIS B CA 1
ATOM 1414 C C . HIS B 1 22 ? 0.097 7.008 13.93 1 94.12 22 HIS B C 1
ATOM 1416 O O . HIS B 1 22 ? -0.8 7.844 14.086 1 94.12 22 HIS B O 1
ATOM 1422 N N . ILE B 1 23 ? 0.292 6.367 12.852 1 94.38 23 ILE B N 1
ATOM 1423 C CA . ILE B 1 23 ? -0.804 6.262 11.898 1 94.38 23 ILE B CA 1
ATOM 1424 C C . ILE B 1 23 ? -1.821 5.234 12.391 1 94.38 23 ILE B C 1
ATOM 1426 O O . ILE B 1 23 ? -1.449 4.148 12.828 1 94.38 23 ILE B O 1
ATOM 1430 N N . THR B 1 24 ? -3.078 5.625 12.289 1 90.69 24 THR B N 1
ATOM 1431 C CA . THR B 1 24 ? -4.102 4.645 12.633 1 90.69 24 THR B CA 1
ATOM 1432 C C . THR B 1 24 ? -3.887 3.344 11.867 1 90.69 24 THR B C 1
ATOM 1434 O O . THR B 1 24 ? -3.582 3.361 10.672 1 90.69 24 THR B O 1
ATOM 1437 N N . ALA B 1 25 ? -4.137 2.209 12.547 1 92.19 25 ALA B N 1
ATOM 1438 C CA . ALA B 1 25 ? -3.879 0.901 11.953 1 92.19 25 ALA B CA 1
ATOM 1439 C C . ALA B 1 25 ? -4.633 0.741 10.633 1 92.19 25 ALA B C 1
ATOM 1441 O O . ALA B 1 25 ? -5.805 1.102 10.531 1 92.19 25 ALA B O 1
ATOM 1442 N N . ASN B 1 26 ? -3.887 0.281 9.609 1 90.56 26 ASN B N 1
ATOM 1443 C CA . ASN B 1 26 ? -4.402 -0.072 8.289 1 90.56 26 ASN B CA 1
ATOM 1444 C C . ASN B 1 26 ? -4.727 1.17 7.461 1 90.56 26 ASN B C 1
ATOM 1446 O O . ASN B 1 26 ? -5.457 1.09 6.473 1 90.56 26 ASN B O 1
ATOM 1450 N N . ARG B 1 27 ? -4.148 2.314 7.793 1 90.12 27 ARG B N 1
ATOM 1451 C CA . ARG B 1 27 ? -4.398 3.535 7.031 1 90.12 27 ARG B CA 1
ATOM 1452 C C . ARG B 1 27 ? -3.123 4.035 6.363 1 90.12 27 ARG B C 1
ATOM 1454 O O . ARG B 1 27 ? -3.129 5.078 5.711 1 90.12 27 ARG B O 1
ATOM 1461 N N . SER B 1 28 ? -2.039 3.34 6.5 1 95.69 28 SER B N 1
ATOM 1462 C CA . SER B 1 28 ? -0.762 3.775 5.945 1 95.69 28 SER B CA 1
ATOM 1463 C C . SER B 1 28 ? -0.809 3.83 4.422 1 95.69 28 SER B C 1
ATOM 1465 O O . SER B 1 28 ? -0.135 4.656 3.807 1 95.69 28 SER B O 1
ATOM 1467 N N . LEU B 1 29 ? -1.646 2.98 3.834 1 93.75 29 LEU B N 1
ATOM 1468 C CA . LEU B 1 29 ? -1.745 2.982 2.379 1 93.75 29 LEU B CA 1
ATOM 1469 C C . LEU B 1 29 ? -2.359 4.285 1.877 1 93.75 29 LEU B C 1
ATOM 1471 O O . LEU B 1 29 ? -1.979 4.793 0.819 1 93.75 29 LEU B O 1
ATOM 1475 N N . ASN B 1 30 ? -3.246 4.793 2.619 1 91.88 30 ASN B N 1
ATOM 1476 C CA . ASN B 1 30 ? -3.803 6.102 2.293 1 91.88 30 ASN B CA 1
ATOM 1477 C C . ASN B 1 30 ? -2.748 7.199 2.381 1 91.88 30 ASN B C 1
ATOM 1479 O O . ASN B 1 30 ? -2.738 8.125 1.565 1 91.88 30 ASN B O 1
ATOM 1483 N N . VAL B 1 31 ? -1.887 7.102 3.348 1 94.56 31 VAL B N 1
ATOM 1484 C CA . VAL B 1 31 ? -0.805 8.07 3.523 1 94.56 31 VAL B CA 1
ATOM 1485 C C . VAL B 1 31 ? 0.131 8.016 2.318 1 94.56 31 VAL B C 1
ATOM 1487 O O . VAL B 1 31 ? 0.524 9.062 1.788 1 94.56 31 VAL B O 1
ATOM 1490 N N . LEU B 1 32 ? 0.415 6.797 1.904 1 95.19 32 LEU B N 1
ATOM 1491 C CA . LEU B 1 32 ? 1.247 6.637 0.717 1 95.19 32 LEU B CA 1
ATOM 1492 C C . LEU B 1 32 ? 0.612 7.32 -0.488 1 95.19 32 LEU B C 1
ATOM 1494 O O . LEU B 1 32 ? 1.296 8.016 -1.247 1 95.19 32 LEU B O 1
ATOM 1498 N N . ASN B 1 33 ? -0.644 7.121 -0.591 1 91.75 33 ASN B N 1
ATOM 1499 C CA . ASN B 1 33 ? -1.365 7.719 -1.711 1 91.75 33 ASN B CA 1
ATOM 1500 C C . ASN B 1 33 ? -1.254 9.242 -1.702 1 91.75 33 ASN B C 1
ATOM 1502 O O . ASN B 1 33 ? -0.996 9.852 -2.738 1 91.75 33 ASN B O 1
ATOM 1506 N N . ILE B 1 34 ? -1.44 9.859 -0.582 1 90 34 ILE B N 1
ATOM 1507 C CA . ILE B 1 34 ? -1.36 11.312 -0.428 1 90 34 ILE B CA 1
ATOM 1508 C C . ILE B 1 34 ? 0.03 11.797 -0.833 1 90 34 ILE B C 1
ATOM 1510 O O . ILE B 1 34 ? 0.172 12.867 -1.431 1 90 34 ILE B O 1
ATOM 1514 N N . LEU B 1 35 ? 1.02 10.977 -0.573 1 93.38 35 LEU B N 1
ATOM 1515 C CA . LEU B 1 35 ? 2.402 11.383 -0.8 1 93.38 35 LEU B CA 1
ATOM 1516 C C . LEU B 1 35 ? 2.854 11.016 -2.207 1 93.38 35 LEU B C 1
ATOM 1518 O O . LEU B 1 35 ? 3.98 11.32 -2.604 1 93.38 35 LEU B O 1
ATOM 1522 N N . GLY B 1 36 ? 1.958 10.328 -2.928 1 91.19 36 GLY B N 1
ATOM 1523 C CA . GLY B 1 36 ? 2.307 9.883 -4.27 1 91.19 36 GLY B CA 1
ATOM 1524 C C . GLY B 1 36 ? 3.307 8.742 -4.277 1 91.19 36 GLY B C 1
ATOM 1525 O O . GLY B 1 36 ? 4.199 8.695 -5.129 1 91.19 36 GLY B O 1
ATOM 1526 N N . LEU B 1 37 ? 3.152 7.922 -3.271 1 93.81 37 LEU B N 1
ATOM 1527 C CA . LEU B 1 37 ? 4.062 6.789 -3.152 1 93.81 37 LEU B CA 1
ATOM 1528 C C . LEU B 1 37 ? 3.326 5.473 -3.383 1 93.81 37 LEU B C 1
ATOM 1530 O O . LEU B 1 37 ? 2.146 5.352 -3.047 1 93.81 37 LEU B O 1
ATOM 1534 N N . PRO B 1 38 ? 4.008 4.41 -3.91 1 93.12 38 PRO B N 1
ATOM 1535 C CA . PRO B 1 38 ? 5.395 4.465 -4.379 1 93.12 38 PRO B CA 1
ATOM 1536 C C . PRO B 1 38 ? 5.559 5.312 -5.637 1 93.12 38 PRO B C 1
AT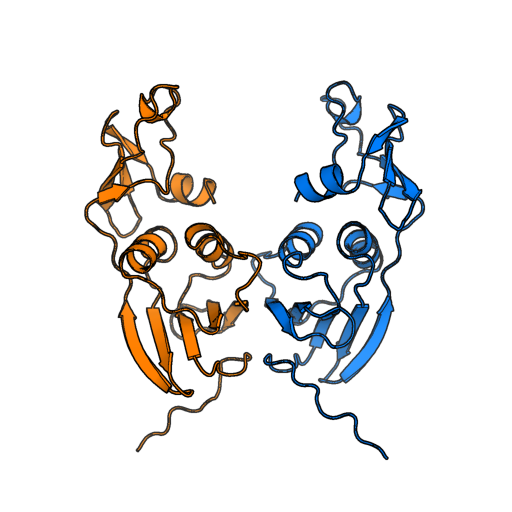OM 1538 O O . PRO B 1 38 ? 4.633 5.41 -6.445 1 93.12 38 PRO B O 1
ATOM 1541 N N . ASP B 1 39 ? 6.754 5.973 -5.82 1 92.38 39 ASP B N 1
ATOM 1542 C CA . ASP B 1 39 ? 7.008 6.859 -6.949 1 92.38 39 ASP B CA 1
ATOM 1543 C C . ASP B 1 39 ? 8.055 6.266 -7.887 1 92.38 39 ASP B C 1
ATOM 1545 O O . ASP B 1 39 ? 8.539 6.945 -8.805 1 92.38 39 ASP B O 1
ATOM 1549 N N . GLY B 1 40 ? 8.57 5.121 -7.645 1 89.94 40 GLY B N 1
ATOM 1550 C CA . GLY B 1 40 ? 9.523 4.43 -8.5 1 89.94 40 GLY B CA 1
ATOM 1551 C C . GLY B 1 40 ? 10.961 4.664 -8.086 1 89.94 40 GLY B C 1
ATOM 1552 O O . GLY B 1 40 ? 11.875 3.998 -8.594 1 89.94 40 GLY B O 1
ATOM 1553 N N . ARG B 1 41 ? 11.219 5.543 -7.176 1 91.19 41 ARG B N 1
ATOM 1554 C CA . ARG B 1 41 ? 12.594 5.887 -6.828 1 91.19 41 ARG B CA 1
ATOM 1555 C C . ARG B 1 41 ? 12.828 5.75 -5.328 1 91.19 41 ARG B C 1
ATOM 1557 O O . ARG B 1 41 ? 13.867 5.242 -4.902 1 91.19 41 ARG B O 1
ATOM 1564 N N . SER B 1 42 ? 11.852 6.105 -4.613 1 95.25 42 SER B N 1
ATOM 1565 C CA . SER B 1 42 ? 12.016 6.148 -3.162 1 95.25 42 SER B CA 1
ATOM 1566 C C . SER B 1 42 ? 11.984 4.746 -2.561 1 95.25 42 SER B C 1
ATOM 1568 O O . SER B 1 42 ? 11.195 3.9 -2.984 1 95.25 42 SER B O 1
ATOM 1570 N N . LYS B 1 43 ? 12.891 4.52 -1.658 1 96.12 43 LYS B N 1
ATOM 1571 C CA . LYS B 1 43 ? 12.789 3.344 -0.8 1 96.12 43 LYS B CA 1
ATOM 1572 C C . LYS B 1 43 ? 11.812 3.588 0.351 1 96.12 43 LYS B C 1
ATOM 1574 O O . LYS B 1 43 ? 11.984 4.527 1.128 1 96.12 43 LYS B O 1
ATOM 1579 N N . VAL B 1 44 ? 10.812 2.777 0.458 1 96.88 44 VAL B N 1
ATOM 1580 C CA . VAL B 1 44 ? 9.742 2.992 1.432 1 96.88 44 VAL B CA 1
ATOM 1581 C C . VAL B 1 44 ? 9.484 1.703 2.207 1 96.88 44 VAL B C 1
ATOM 1583 O O . VAL B 1 44 ? 9.445 0.618 1.623 1 96.88 44 VAL B O 1
ATOM 1586 N N . THR B 1 45 ? 9.359 1.816 3.496 1 96.31 45 THR B N 1
ATOM 1587 C CA . THR B 1 45 ? 8.938 0.697 4.332 1 96.31 45 THR B CA 1
ATOM 1588 C C . THR B 1 45 ? 7.648 1.032 5.074 1 96.31 45 THR B C 1
ATOM 1590 O O . THR B 1 45 ? 7.527 2.104 5.668 1 96.31 45 THR B O 1
ATOM 1593 N N . VAL B 1 46 ? 6.723 0.149 5 1 96.69 46 VAL B N 1
ATOM 1594 C CA . VAL B 1 46 ? 5.449 0.304 5.691 1 96.69 46 VAL B CA 1
ATOM 1595 C C . VAL B 1 46 ? 5.246 -0.853 6.668 1 96.69 46 VAL B C 1
ATOM 1597 O O . VAL B 1 46 ? 5.395 -2.02 6.297 1 96.69 46 VAL B O 1
ATOM 1600 N N . ALA B 1 47 ? 4.996 -0.565 7.867 1 95.75 47 ALA B N 1
ATOM 1601 C CA . ALA B 1 47 ? 4.594 -1.543 8.875 1 95.75 47 ALA B CA 1
ATOM 1602 C C . ALA B 1 47 ? 3.152 -1.307 9.32 1 95.75 47 ALA B C 1
ATOM 1604 O O . ALA B 1 47 ? 2.814 -0.221 9.805 1 95.75 47 ALA B O 1
ATOM 1605 N N . MET B 1 48 ? 2.359 -2.305 9.172 1 96.25 48 MET B N 1
ATOM 1606 C CA . MET B 1 48 ? 0.93 -2.152 9.43 1 96.25 48 MET B CA 1
ATOM 1607 C C . MET B 1 48 ? 0.506 -2.969 10.648 1 96.25 48 MET B C 1
ATOM 1609 O O . MET B 1 48 ? 0.968 -4.094 10.836 1 96.25 48 MET B O 1
ATOM 1613 N N . ASN B 1 49 ? -0.318 -2.383 11.477 1 96.25 49 ASN B N 1
ATOM 1614 C CA . ASN B 1 49 ? -0.997 -3.051 12.578 1 96.25 49 ASN B CA 1
ATOM 1615 C C . ASN B 1 49 ? -0.008 -3.521 13.641 1 96.25 49 ASN B C 1
ATOM 1617 O O . ASN B 1 49 ? -0.158 -4.609 14.195 1 96.25 49 ASN B O 1
ATOM 1621 N N . MET B 1 50 ? 0.954 -2.699 13.875 1 93.81 50 MET B N 1
ATOM 1622 C CA . MET B 1 50 ? 1.942 -3 14.906 1 93.81 50 MET B CA 1
ATOM 1623 C C . MET B 1 50 ? 1.411 -2.641 16.297 1 93.81 50 MET B C 1
ATOM 1625 O O . MET B 1 50 ? 0.503 -1.817 16.422 1 93.81 50 MET B O 1
ATOM 1629 N N . ASP B 1 51 ? 1.961 -3.227 17.234 1 91.06 51 ASP B N 1
ATOM 1630 C CA . ASP B 1 51 ? 1.537 -2.916 18.594 1 91.06 51 ASP B CA 1
ATOM 1631 C C . ASP B 1 51 ? 1.862 -1.467 18.953 1 91.06 51 ASP B C 1
ATOM 1633 O O . ASP B 1 51 ? 2.93 -0.96 18.594 1 91.06 51 ASP B O 1
ATOM 1637 N N . SER B 1 52 ? 0.853 -0.905 19.531 1 87.94 52 SER B N 1
ATOM 1638 C CA . SER B 1 52 ? 1.032 0.472 19.969 1 87.94 52 SER B CA 1
ATOM 1639 C C . SER B 1 52 ? 0.531 0.658 21.406 1 87.94 52 SER B C 1
ATOM 1641 O O . SER B 1 52 ? -0.582 0.244 21.734 1 87.94 52 SER B O 1
ATOM 1643 N N . SER B 1 53 ? 1.348 1.25 22.25 1 84.31 53 SER B N 1
ATOM 1644 C CA . SER B 1 53 ? 0.939 1.533 23.625 1 84.31 53 SER B CA 1
ATOM 1645 C C . SER B 1 53 ? -0.142 2.607 23.656 1 84.31 53 SER B C 1
ATOM 1647 O O . SER B 1 53 ? -1.043 2.555 24.5 1 84.31 53 SER B O 1
ATOM 1649 N N . GLN B 1 54 ? -0.106 3.514 22.75 1 80.25 54 GLN B N 1
ATOM 1650 C CA . GLN B 1 54 ? -1.002 4.664 22.734 1 80.25 54 GLN B CA 1
ATOM 1651 C C . GLN B 1 54 ? -2.299 4.348 22 1 80.25 54 GLN B C 1
ATOM 1653 O O . GLN B 1 54 ? -3.387 4.684 22.469 1 80.25 54 GLN B O 1
ATOM 1658 N N . LEU B 1 55 ? -2.23 3.627 20.859 1 83.06 55 LEU B N 1
ATOM 1659 C CA . LEU B 1 55 ? -3.369 3.465 19.969 1 83.06 55 LEU B CA 1
ATOM 1660 C C . LEU B 1 55 ? -3.854 2.02 19.953 1 83.06 55 LEU B C 1
ATOM 1662 O O . LEU B 1 55 ? -4.867 1.702 19.328 1 83.06 55 LEU B O 1
ATOM 1666 N N . GLY B 1 56 ? -3.174 1.073 20.719 1 87.31 56 GLY B N 1
ATOM 1667 C CA . GLY B 1 56 ? -3.4 -0.356 20.578 1 87.31 56 GLY B CA 1
ATOM 1668 C C . GLY B 1 56 ? -2.643 -0.964 19.406 1 87.31 56 GLY B C 1
ATOM 1669 O O . GLY B 1 56 ? -1.776 -1.819 19.594 1 87.31 56 GLY B O 1
ATOM 1670 N N . SER B 1 57 ? -3.014 -0.398 18.219 1 92.69 57 SER B N 1
ATOM 1671 C CA . SER B 1 57 ? -2.287 -0.746 17 1 92.69 57 SER B CA 1
ATOM 1672 C C . SER B 1 57 ? -2.014 0.488 16.156 1 92.69 57 SER B C 1
ATOM 1674 O O . SER B 1 57 ? -2.742 1.479 16.234 1 92.69 57 SER B O 1
ATOM 1676 N N . LYS B 1 58 ? -0.994 0.437 15.477 1 93.38 58 LYS B N 1
ATOM 1677 C CA . LYS B 1 58 ? -0.654 1.571 14.625 1 93.38 58 LYS B CA 1
ATOM 1678 C C . LYS B 1 58 ? 0.109 1.116 13.383 1 93.38 58 LYS B C 1
ATOM 1680 O O . LYS B 1 58 ? 0.629 -0.001 13.344 1 93.38 58 LYS B O 1
ATOM 1685 N N . ASP B 1 59 ? 0.121 1.984 12.422 1 95.75 59 ASP B N 1
ATOM 1686 C CA . ASP B 1 59 ? 0.981 1.826 11.25 1 95.75 59 ASP B CA 1
ATOM 1687 C C . ASP B 1 59 ? 2.168 2.785 11.305 1 95.75 59 ASP B C 1
ATOM 1689 O O . ASP B 1 59 ? 2.139 3.773 12.047 1 95.75 59 ASP B O 1
ATOM 1693 N N . ILE B 1 60 ? 3.184 2.426 10.578 1 95.81 60 ILE B N 1
ATOM 1694 C CA . ILE B 1 60 ? 4.387 3.238 10.461 1 95.81 60 ILE B CA 1
ATOM 1695 C C . ILE B 1 60 ? 4.855 3.262 9.008 1 95.81 60 ILE B C 1
ATOM 1697 O O . ILE B 1 60 ? 4.797 2.244 8.312 1 95.81 60 ILE B O 1
ATOM 1701 N N . VAL B 1 61 ? 5.328 4.391 8.578 1 96.81 61 VAL B N 1
ATOM 1702 C CA . VAL B 1 61 ? 5.906 4.523 7.242 1 96.81 61 VAL B CA 1
ATOM 1703 C C . VAL B 1 61 ? 7.301 5.137 7.348 1 96.81 61 VAL B C 1
ATOM 1705 O O . VAL B 1 61 ? 7.508 6.117 8.062 1 96.81 61 VAL B O 1
ATOM 1708 N N . LYS B 1 62 ? 8.242 4.535 6.727 1 96.62 62 LYS B N 1
ATOM 1709 C CA . LYS B 1 62 ? 9.602 5.062 6.629 1 96.62 62 LYS B CA 1
ATOM 1710 C C . LYS B 1 62 ? 9.977 5.348 5.18 1 96.62 62 LYS B C 1
ATOM 1712 O O . LYS B 1 62 ? 9.867 4.473 4.316 1 96.62 62 LYS B O 1
ATOM 1717 N N . ILE B 1 63 ? 10.406 6.531 4.883 1 97.19 63 ILE B N 1
ATOM 1718 C CA . ILE B 1 63 ? 10.828 6.941 3.549 1 97.19 63 ILE B CA 1
ATOM 1719 C C . ILE B 1 63 ? 12.305 7.344 3.57 1 97.19 63 ILE B C 1
ATOM 1721 O O . ILE B 1 63 ? 12.68 8.312 4.234 1 97.19 63 ILE B O 1
ATOM 1725 N N . GLU B 1 64 ? 13.102 6.676 2.834 1 96.56 64 GLU B N 1
ATOM 1726 C CA . GLU B 1 64 ? 14.539 6.934 2.854 1 96.56 64 GLU B CA 1
ATOM 1727 C C . GLU B 1 64 ? 14.906 8.109 1.953 1 96.56 64 GLU B C 1
ATOM 1729 O O . GLU B 1 64 ? 14.367 8.242 0.85 1 96.56 64 GLU B O 1
ATOM 1734 N N . ASN B 1 65 ? 15.719 8.969 2.455 1 96.62 65 ASN B N 1
ATOM 1735 C CA . ASN B 1 65 ? 16.391 10.039 1.724 1 96.62 65 ASN B CA 1
ATOM 1736 C C . ASN B 1 65 ? 15.383 11.031 1.149 1 96.62 65 ASN B C 1
ATOM 1738 O O . ASN B 1 65 ? 15.586 11.57 0.06 1 96.62 65 ASN B O 1
ATOM 1742 N N . ARG B 1 66 ? 14.273 11.172 1.806 1 96.75 66 ARG B N 1
ATOM 1743 C CA . ARG B 1 66 ? 13.25 12.141 1.435 1 96.75 66 ARG B CA 1
ATOM 1744 C C . ARG B 1 66 ? 12.656 12.812 2.67 1 96.75 66 ARG B C 1
ATOM 1746 O O . ARG B 1 66 ? 12.07 12.148 3.523 1 96.75 66 ARG B O 1
ATOM 1753 N N . GLU B 1 67 ? 12.867 14.047 2.738 1 96.38 67 GLU B N 1
ATOM 1754 C CA . GLU B 1 67 ? 12.227 14.836 3.785 1 96.38 67 GLU B CA 1
ATOM 1755 C C . GLU B 1 67 ? 10.945 15.484 3.275 1 96.38 67 GLU B C 1
ATOM 1757 O O . GLU B 1 67 ? 10.93 16.094 2.199 1 96.38 67 GLU B O 1
ATOM 1762 N N . LEU B 1 68 ? 9.938 15.344 4.008 1 94.12 68 LEU B N 1
ATOM 1763 C CA . LEU B 1 68 ? 8.648 15.859 3.57 1 94.12 68 LEU B CA 1
ATOM 1764 C C . LEU B 1 68 ? 8.594 17.375 3.68 1 94.12 68 LEU B C 1
ATOM 1766 O O . LEU B 1 68 ? 9.109 17.953 4.641 1 94.12 68 LEU B O 1
ATOM 1770 N N . LYS B 1 69 ? 7.91 17.922 2.719 1 89.62 69 LYS B N 1
ATOM 1771 C CA . LYS B 1 69 ? 7.629 19.344 2.76 1 89.62 69 LYS B CA 1
ATOM 1772 C C . LYS B 1 69 ? 6.445 19.656 3.676 1 89.62 69 LYS B C 1
ATOM 1774 O O . LYS B 1 69 ? 5.582 18.797 3.887 1 89.62 69 LYS B O 1
ATOM 1779 N N . PRO B 1 70 ? 6.414 20.906 4.164 1 86.88 70 PRO B N 1
ATOM 1780 C CA . PRO B 1 70 ? 5.309 21.297 5.039 1 86.88 70 PRO B CA 1
ATOM 1781 C C . PRO B 1 70 ? 3.939 21.047 4.41 1 86.88 70 PRO B C 1
ATOM 1783 O O . PRO B 1 70 ? 3.016 20.594 5.09 1 86.88 70 PRO B O 1
ATOM 1786 N N . SER B 1 71 ? 3.867 21.312 3.141 1 84.06 71 SER B N 1
ATOM 1787 C CA . SER B 1 71 ? 2.594 21.109 2.455 1 84.06 71 SER B CA 1
ATOM 1788 C C . SER B 1 71 ? 2.189 19.641 2.447 1 84.06 71 SER B C 1
ATOM 1790 O O . SER B 1 71 ? 1.005 19.312 2.562 1 84.06 71 SER B O 1
ATOM 1792 N N . GLU B 1 72 ? 3.143 18.734 2.338 1 88.06 72 GLU B N 1
ATOM 1793 C CA . GLU B 1 72 ? 2.873 17.297 2.385 1 88.06 72 GLU B CA 1
ATOM 1794 C C . GLU B 1 72 ? 2.432 16.875 3.779 1 88.06 72 GLU B C 1
ATOM 1796 O O . GLU B 1 72 ? 1.492 16.078 3.924 1 88.06 72 GLU B O 1
ATOM 1801 N N . VAL B 1 73 ? 3.09 17.406 4.695 1 89.81 73 VAL B N 1
ATOM 1802 C CA . VAL B 1 73 ? 2.807 17.094 6.09 1 89.81 73 VAL B CA 1
ATOM 1803 C C . VAL B 1 73 ? 1.357 17.453 6.418 1 89.81 73 VAL B C 1
ATOM 1805 O O . VAL B 1 73 ? 0.637 16.656 7.023 1 89.81 73 VAL B O 1
ATOM 1808 N N . ASP B 1 74 ? 0.888 18.594 6 1 85.56 74 ASP B N 1
ATOM 1809 C CA . ASP B 1 74 ? -0.461 19.078 6.285 1 85.56 74 ASP B CA 1
ATOM 1810 C C . ASP B 1 74 ? -1.512 18.156 5.652 1 85.56 74 ASP B C 1
ATOM 1812 O O . ASP B 1 74 ? -2.57 17.922 6.238 1 85.56 74 ASP B O 1
ATOM 1816 N N . GLN B 1 75 ? -1.175 17.672 4.555 1 87.06 75 GLN B N 1
ATOM 1817 C CA . GLN B 1 75 ? -2.119 16.812 3.842 1 87.06 75 GLN B CA 1
ATOM 1818 C C . GLN B 1 75 ? -2.289 15.477 4.547 1 87.06 75 GLN B C 1
ATOM 1820 O O . GLN B 1 75 ? -3.369 14.883 4.512 1 87.06 75 GLN B O 1
ATOM 1825 N N . ILE B 1 76 ? -1.298 15 5.188 1 92.31 76 ILE B N 1
ATOM 1826 C CA . ILE B 1 76 ? -1.324 13.719 5.887 1 92.31 76 ILE B CA 1
ATOM 1827 C C . ILE B 1 76 ? -2.35 13.773 7.016 1 92.31 76 ILE B C 1
ATOM 1829 O O . ILE B 1 76 ? -2.984 12.766 7.332 1 92.31 76 ILE B O 1
ATOM 1833 N N . ALA B 1 77 ? -2.582 15.016 7.555 1 90.12 77 ALA B N 1
ATOM 1834 C CA . ALA B 1 77 ? -3.484 15.195 8.688 1 90.12 77 ALA B CA 1
ATOM 1835 C C . ALA B 1 77 ? -4.914 14.805 8.32 1 90.12 77 ALA B C 1
ATOM 1837 O O . ALA B 1 77 ? -5.707 14.438 9.188 1 90.12 77 ALA B O 1
ATOM 1838 N N . LEU B 1 78 ? -5.223 14.828 7.074 1 88.06 78 LEU B N 1
ATOM 1839 C CA . LEU B 1 78 ? -6.559 14.516 6.586 1 88.06 78 LEU B CA 1
ATOM 1840 C C . LEU B 1 78 ? -6.918 13.062 6.875 1 88.06 78 LEU B C 1
ATOM 1842 O O . LEU B 1 78 ? -8.07 12.75 7.18 1 88.06 78 LEU B O 1
ATOM 1846 N N . ILE B 1 79 ? -5.855 12.18 6.824 1 87.5 79 ILE B N 1
ATOM 1847 C CA . ILE B 1 79 ? -6.145 10.75 6.922 1 87.5 79 ILE B CA 1
ATOM 1848 C C . ILE B 1 79 ? -5.52 10.18 8.195 1 87.5 79 ILE B C 1
ATOM 1850 O O . ILE B 1 79 ? -5.938 9.125 8.68 1 87.5 79 ILE B O 1
ATOM 1854 N N . ALA B 1 80 ? -4.512 10.891 8.594 1 89.69 80 ALA B N 1
ATOM 1855 C CA . ALA B 1 80 ? -3.816 10.469 9.805 1 89.69 80 ALA B CA 1
ATOM 1856 C C . ALA B 1 80 ? -3.609 11.641 10.758 1 89.69 80 ALA B C 1
ATOM 1858 O O . ALA B 1 80 ? -2.484 12.125 10.93 1 89.69 80 ALA B O 1
ATOM 1859 N N . PRO B 1 81 ? -4.664 12.023 11.43 1 87.62 81 PRO B N 1
ATOM 1860 C CA . PRO B 1 81 ? -4.617 13.242 12.234 1 87.62 81 PRO B CA 1
ATOM 1861 C C . PRO B 1 81 ? -3.717 13.109 13.461 1 87.62 81 PRO B C 1
ATOM 1863 O O . PRO B 1 81 ? -3.311 14.109 14.047 1 87.62 81 PRO B O 1
ATOM 1866 N N . ARG B 1 82 ? -3.355 11.938 13.859 1 88.12 82 ARG B N 1
ATOM 1867 C CA . ARG B 1 82 ? -2.555 11.734 15.07 1 88.12 82 ARG B CA 1
ATOM 1868 C C . ARG B 1 82 ? -1.107 11.414 14.711 1 88.12 82 ARG B C 1
ATOM 1870 O O . ARG B 1 82 ? -0.289 11.156 15.602 1 88.12 82 ARG B O 1
ATOM 1877 N N . ALA B 1 83 ? -0.848 11.43 13.477 1 93.69 83 ALA B N 1
ATOM 1878 C CA . ALA B 1 83 ? 0.477 11.016 13.016 1 93.69 83 ALA B CA 1
ATOM 1879 C C . ALA B 1 83 ? 1.548 11.992 13.492 1 93.69 83 ALA B C 1
ATOM 1881 O O . ALA B 1 83 ? 1.274 13.18 13.68 1 93.69 83 ALA B O 1
ATOM 1882 N N . THR B 1 84 ? 2.705 11.5 13.711 1 94.75 84 THR B N 1
ATOM 1883 C CA . THR B 1 84 ? 3.902 12.281 14.016 1 94.75 84 THR B CA 1
ATOM 1884 C C . THR B 1 84 ? 4.953 12.109 12.922 1 94.75 84 THR B C 1
ATOM 1886 O O . THR B 1 84 ? 5.215 10.992 12.477 1 94.75 84 THR B O 1
ATOM 1889 N N . ILE B 1 85 ? 5.477 13.195 12.5 1 96.5 85 ILE B N 1
ATOM 1890 C CA . ILE B 1 85 ? 6.508 13.195 11.469 1 96.5 85 ILE B CA 1
ATOM 1891 C C . ILE B 1 85 ? 7.887 13.344 12.117 1 96.5 85 ILE B C 1
ATOM 1893 O O . ILE B 1 85 ? 8.141 14.312 12.828 1 96.5 85 ILE B O 1
ATOM 1897 N N . ASN B 1 86 ? 8.75 12.406 11.922 1 96.19 86 ASN B N 1
ATOM 1898 C CA . ASN B 1 86 ? 10.117 12.438 12.414 1 96.19 86 ASN B CA 1
ATOM 1899 C C . ASN B 1 86 ? 11.133 12.531 11.273 1 96.19 86 ASN B C 1
ATOM 1901 O O . ASN B 1 86 ? 11.188 11.641 10.422 1 96.19 86 ASN B O 1
ATOM 1905 N N . ILE B 1 87 ? 11.867 13.609 11.227 1 96.19 87 ILE B N 1
ATOM 1906 C CA . ILE B 1 87 ? 12.953 13.734 10.258 1 96.19 87 ILE B CA 1
ATOM 1907 C C . ILE B 1 87 ? 14.219 13.094 10.828 1 96.19 87 ILE B C 1
ATOM 1909 O O . ILE B 1 87 ? 14.617 13.383 11.953 1 96.19 87 ILE B O 1
ATOM 1913 N N . VAL B 1 88 ? 14.773 12.18 10.062 1 95.81 88 VAL B N 1
ATOM 1914 C CA . VAL B 1 88 ? 15.945 11.43 10.5 1 95.81 88 VAL B CA 1
ATOM 1915 C C . VAL B 1 88 ? 17.172 11.867 9.695 1 95.81 88 VAL B C 1
ATOM 1917 O O . VAL B 1 88 ? 17.125 11.938 8.469 1 95.81 88 VAL B O 1
ATOM 1920 N N . ARG B 1 89 ? 18.266 12.242 10.305 1 96.19 89 ARG B N 1
ATOM 1921 C CA . ARG B 1 89 ? 19.578 12.555 9.727 1 96.19 89 ARG B CA 1
ATOM 1922 C C . ARG B 1 89 ? 20.688 11.82 10.461 1 96.19 89 ARG B C 1
ATOM 1924 O O . ARG B 1 89 ? 20.828 11.945 11.68 1 96.19 89 ARG B O 1
ATOM 1931 N N . ASP B 1 90 ? 21.438 11.008 9.695 1 95.5 90 ASP B N 1
ATOM 1932 C CA . ASP B 1 90 ? 22.531 10.227 10.258 1 95.5 90 ASP B CA 1
ATOM 1933 C C . ASP B 1 90 ? 22.062 9.391 11.445 1 95.5 90 ASP B C 1
ATOM 1935 O O . ASP B 1 90 ? 22.641 9.477 12.531 1 95.5 90 ASP B O 1
ATOM 1939 N N . TYR B 1 91 ? 20.938 8.742 11.281 1 94.12 91 TYR B N 1
ATOM 1940 C CA . TYR B 1 91 ? 20.359 7.75 12.172 1 94.12 91 TYR B CA 1
ATOM 1941 C C . TYR B 1 91 ? 19.75 8.414 13.406 1 94.12 91 TYR B C 1
ATOM 1943 O O . TYR B 1 91 ? 19.297 7.727 14.328 1 94.12 91 TYR B O 1
ATOM 1951 N N . LYS B 1 92 ? 19.625 9.781 13.344 1 94.62 92 LYS B N 1
ATOM 1952 C CA . LYS B 1 92 ? 19.062 10.492 14.484 1 94.62 92 LYS B CA 1
ATOM 1953 C C . LYS B 1 92 ? 17.812 11.273 14.094 1 94.62 92 LYS B C 1
ATOM 1955 O O . LYS B 1 92 ? 17.766 11.867 13.016 1 94.62 92 LYS B O 1
ATOM 1960 N N . ILE B 1 93 ? 16.906 11.242 15.055 1 94.38 93 ILE B N 1
ATOM 1961 C CA . ILE B 1 93 ? 15.75 12.102 14.852 1 94.38 93 ILE B CA 1
ATOM 1962 C C . ILE B 1 93 ? 16.125 13.555 15.133 1 94.38 93 ILE B C 1
ATOM 1964 O O . ILE B 1 93 ? 16.516 13.891 16.25 1 94.38 93 ILE B O 1
ATOM 1968 N N . VAL B 1 94 ? 16.047 14.406 14.156 1 96.06 94 VAL B N 1
ATOM 1969 C CA . VAL B 1 94 ? 16.5 15.781 14.328 1 96.06 94 VAL B CA 1
ATOM 1970 C C . VAL B 1 94 ? 15.297 16.719 14.422 1 96.06 94 VAL B C 1
ATOM 1972 O O . VAL B 1 94 ? 15.422 17.859 14.883 1 96.06 94 VAL B O 1
ATOM 1975 N N . GLU B 1 95 ? 14.156 16.328 13.945 1 94.25 95 GLU B N 1
ATOM 1976 C CA . GLU B 1 95 ? 12.922 17.125 14 1 94.25 95 GLU B CA 1
ATOM 1977 C C . GLU B 1 95 ? 11.703 16.234 14.172 1 94.25 95 GLU B C 1
ATOM 1979 O O . GLU B 1 95 ? 11.609 15.164 13.555 1 94.25 95 GLU B O 1
ATOM 1984 N N . LYS B 1 96 ? 10.875 16.609 15.086 1 92.38 96 LYS B N 1
ATOM 1985 C CA . LYS B 1 96 ? 9.578 15.977 15.297 1 92.38 96 LYS B CA 1
ATOM 1986 C C . LYS B 1 96 ? 8.438 16.969 15.102 1 92.38 96 LYS B C 1
ATOM 1988 O O . LYS B 1 96 ? 8.5 18.094 15.617 1 92.38 96 LYS B O 1
ATOM 1993 N N . ALA B 1 97 ? 7.559 16.594 14.227 1 92.12 97 ALA B N 1
ATOM 1994 C CA . ALA B 1 97 ? 6.414 17.469 13.992 1 92.12 97 ALA B CA 1
ATOM 1995 C C . ALA B 1 97 ? 5.105 16.688 14.055 1 92.12 97 ALA B C 1
ATOM 1997 O O . ALA B 1 97 ? 5.039 15.531 13.625 1 92.12 97 ALA B O 1
ATOM 1998 N N . LYS B 1 98 ? 4.133 17.328 14.633 1 91.38 98 LYS B N 1
ATOM 1999 C CA . LYS B 1 98 ? 2.777 16.797 14.547 1 91.38 98 LYS B CA 1
ATOM 2000 C C . LYS B 1 98 ? 2.051 17.328 13.32 1 91.38 98 LYS B C 1
ATOM 2002 O O . LYS B 1 98 ? 2.273 18.469 12.906 1 91.38 98 LYS B O 1
ATOM 2007 N N . VAL B 1 99 ? 1.243 16.453 12.836 1 92.06 99 VAL B N 1
ATOM 2008 C CA . VAL B 1 99 ? 0.477 16.922 11.688 1 92.06 99 VAL B CA 1
ATOM 2009 C C . VAL B 1 99 ? -0.66 17.828 12.156 1 92.06 99 VAL B C 1
ATOM 2011 O O . VAL B 1 99 ? -1.147 17.688 13.281 1 92.06 99 VAL B O 1
ATOM 2014 N N . ARG B 1 100 ? -0.987 18.781 11.32 1 87.62 100 ARG B N 1
ATOM 2015 C CA . ARG B 1 100 ? -2.096 19.688 11.594 1 87.62 100 ARG B CA 1
ATOM 2016 C C . ARG B 1 100 ? -2.934 19.938 10.344 1 87.62 100 ARG B C 1
ATOM 2018 O O . ARG B 1 100 ? -2.395 20.062 9.242 1 87.62 100 ARG B O 1
ATOM 2025 N N . LEU B 1 101 ? -4.168 19.875 10.609 1 86.88 101 LEU B N 1
ATOM 2026 C CA . LEU B 1 101 ? -5.062 20.203 9.508 1 86.88 101 LEU B CA 1
ATOM 2027 C C . LEU B 1 101 ? -5.18 21.719 9.344 1 86.88 101 LEU B C 1
ATOM 2029 O O . LEU B 1 101 ? -5.48 22.438 10.297 1 86.88 101 LEU B O 1
ATOM 2033 N N . MET B 1 102 ? -4.922 22.141 8.109 1 87.12 102 MET B N 1
ATOM 2034 C CA . MET B 1 102 ? -5.062 23.578 7.824 1 87.12 102 MET B CA 1
ATOM 2035 C C . MET B 1 102 ? -6.535 23.953 7.684 1 87.12 102 MET B C 1
ATOM 2037 O O . MET B 1 102 ? -7.402 23.078 7.613 1 87.12 102 MET B O 1
ATOM 2041 N N . ASP B 1 103 ? -6.75 25.281 7.672 1 91.31 103 ASP B N 1
ATOM 2042 C CA . ASP B 1 103 ? -8.117 25.781 7.57 1 91.31 103 ASP B CA 1
ATOM 2043 C C . ASP B 1 103 ? -8.734 25.422 6.219 1 91.31 103 ASP B C 1
ATOM 2045 O O . ASP B 1 103 ? -9.961 25.312 6.098 1 91.31 103 ASP B O 1
ATOM 2049 N N . GLU B 1 104 ? -7.801 25.234 5.285 1 92.81 104 GLU B N 1
ATOM 2050 C CA . GLU B 1 104 ? -8.258 24.906 3.939 1 92.81 104 GLU B CA 1
ATOM 2051 C C . GLU B 1 104 ? -7.434 23.766 3.346 1 92.81 104 GLU B C 1
ATOM 2053 O O . GLU B 1 104 ? -6.258 23.609 3.674 1 92.81 104 GLU B O 1
ATOM 2058 N N . VAL B 1 105 ? -8.086 22.953 2.549 1 90.31 105 VAL B N 1
ATOM 2059 C CA . VAL B 1 105 ? -7.449 21.875 1.81 1 90.31 105 VAL B CA 1
ATOM 2060 C C . VAL B 1 105 ? -7.656 22.078 0.311 1 90.31 105 VAL B C 1
ATOM 2062 O O . VAL B 1 105 ? -8.773 22.344 -0.137 1 90.31 105 VAL B O 1
ATOM 2065 N N . ARG B 1 106 ? -6.535 21.938 -0.47 1 89.12 106 ARG B N 1
ATOM 2066 C CA . ARG B 1 106 ? -6.645 22.141 -1.909 1 89.12 106 ARG B CA 1
ATOM 2067 C C . ARG B 1 106 ? -6.055 20.969 -2.684 1 89.12 106 ARG B C 1
ATOM 2069 O O . ARG B 1 106 ? -5.02 20.422 -2.295 1 89.12 106 ARG B O 1
ATOM 2076 N N . GLY B 1 107 ? -6.723 20.469 -3.693 1 86.31 107 GLY B N 1
ATOM 2077 C CA . GLY B 1 107 ? -6.164 19.656 -4.758 1 86.31 107 GLY B CA 1
ATOM 2078 C C . GLY B 1 107 ? -6.098 18.172 -4.406 1 86.31 107 GLY B C 1
ATOM 2079 O O . GLY B 1 107 ? -5.777 17.344 -5.258 1 86.31 107 GLY B O 1
ATOM 2080 N N . ILE B 1 108 ? -6.352 17.688 -3.258 1 83.81 108 ILE B N 1
ATOM 2081 C CA . ILE B 1 108 ? -6.098 16.312 -2.885 1 83.81 108 ILE B CA 1
ATOM 2082 C C . ILE B 1 108 ? -7.41 15.531 -2.865 1 83.81 108 ILE B C 1
ATOM 2084 O O . ILE B 1 108 ? -7.43 14.32 -3.129 1 83.81 108 ILE B O 1
ATOM 2088 N N . LEU B 1 109 ? -8.461 16.281 -2.689 1 91.12 109 LEU B N 1
ATOM 2089 C CA . LEU B 1 109 ? -9.773 15.648 -2.557 1 91.12 109 LEU B CA 1
ATOM 2090 C C . LEU B 1 109 ? -10.703 16.078 -3.682 1 91.12 109 LEU B C 1
ATOM 2092 O O . LEU B 1 109 ? -10.539 17.172 -4.234 1 91.12 109 LEU B O 1
ATOM 2096 N N . ARG B 1 110 ? -11.586 15.211 -3.959 1 93.19 110 ARG B N 1
ATOM 2097 C CA . ARG B 1 110 ? -12.656 15.531 -4.902 1 93.19 110 ARG B CA 1
ATOM 2098 C C . ARG B 1 110 ? -13.969 15.781 -4.176 1 93.19 110 ARG B C 1
ATOM 2100 O O . ARG B 1 110 ? -14.258 15.141 -3.162 1 93.19 110 ARG B O 1
ATOM 2107 N N . CYS B 1 111 ? -14.68 16.672 -4.742 1 96.25 111 CYS B N 1
ATOM 2108 C CA . CYS B 1 111 ? -16 16.922 -4.184 1 96.25 111 CYS B CA 1
ATOM 2109 C C . CYS B 1 111 ? -16.953 15.789 -4.547 1 96.25 111 CYS B C 1
ATOM 2111 O O . CYS B 1 111 ? -17.062 15.414 -5.719 1 96.25 111 CYS B O 1
ATOM 2113 N N . PRO B 1 112 ? -17.641 15.242 -3.627 1 95.06 112 PRO B N 1
ATOM 2114 C CA . PRO B 1 112 ? -18.562 14.133 -3.914 1 95.06 112 PRO B CA 1
ATOM 2115 C C . PRO B 1 112 ? -19.859 14.586 -4.578 1 95.06 112 PRO B C 1
ATOM 2117 O O . PRO B 1 112 ? -20.672 13.75 -4.98 1 95.06 112 PRO B O 1
ATOM 2120 N N . ASN B 1 113 ? -20.094 15.891 -4.684 1 95.75 113 ASN B N 1
ATOM 2121 C CA . ASN B 1 113 ? -21.266 16.406 -5.395 1 95.75 113 ASN B CA 1
ATOM 2122 C C . ASN B 1 113 ? -21.078 16.359 -6.906 1 95.75 113 ASN B C 1
ATOM 2124 O O . ASN B 1 113 ? -20.266 17.094 -7.461 1 95.75 113 ASN B O 1
ATOM 2128 N N . PRO B 1 114 ? -21.75 15.508 -7.52 1 94.69 114 PRO B N 1
ATOM 2129 C CA . PRO B 1 114 ? -21.547 15.352 -8.961 1 94.69 114 PRO B CA 1
ATOM 2130 C C . PRO B 1 114 ? -21.797 16.641 -9.734 1 94.69 114 PRO B C 1
ATOM 2132 O O . PRO B 1 114 ? -21.266 16.828 -10.836 1 94.69 114 PRO B O 1
ATOM 2135 N N . ASN B 1 115 ? -22.547 17.547 -9.156 1 95.12 115 ASN B N 1
ATOM 2136 C CA . ASN B 1 115 ? -22.891 18.781 -9.844 1 95.12 115 ASN B CA 1
ATOM 2137 C C . ASN B 1 115 ? -21.938 19.906 -9.477 1 95.12 115 ASN B C 1
ATOM 2139 O O . ASN B 1 115 ? -22.125 21.062 -9.898 1 95.12 115 ASN B O 1
ATOM 2143 N N . CYS B 1 116 ? -21.047 19.609 -8.664 1 97.06 116 CYS B N 1
ATOM 2144 C CA . CYS B 1 116 ? -20.078 20.625 -8.289 1 97.06 116 CYS B CA 1
ATOM 2145 C C . CYS B 1 116 ? -19.281 21.094 -9.5 1 97.06 116 CYS B C 1
ATOM 2147 O O . CYS B 1 116 ? -18.906 20.297 -10.352 1 97.06 116 CYS B O 1
ATOM 2149 N N . ILE B 1 117 ? -18.953 22.344 -9.586 1 96.56 117 ILE B N 1
ATOM 2150 C CA . ILE B 1 117 ? -18.266 22.953 -10.711 1 96.56 117 ILE B CA 1
ATOM 2151 C C . ILE B 1 117 ? -16.891 22.312 -10.883 1 96.56 117 ILE B C 1
ATOM 2153 O O . ILE B 1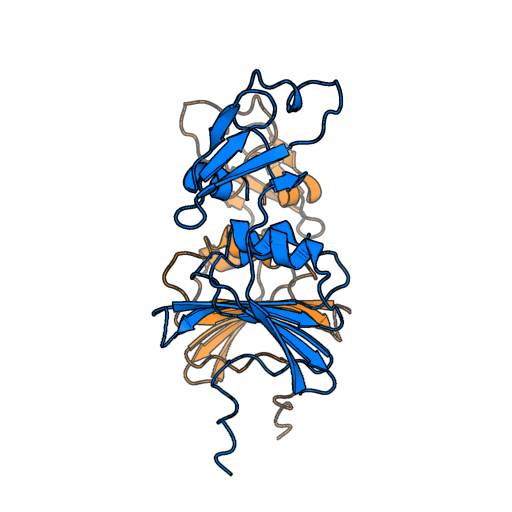 117 ? -16.359 22.219 -11.992 1 96.56 117 ILE B O 1
ATOM 2157 N N . THR B 1 118 ? -16.266 21.812 -9.781 1 95 118 THR B N 1
ATOM 2158 C CA . THR B 1 118 ? -14.938 21.219 -9.836 1 95 118 THR B CA 1
ATOM 2159 C C . THR B 1 118 ? -14.969 19.891 -10.578 1 95 118 THR B C 1
ATOM 2161 O O . THR B 1 118 ? -13.922 19.359 -10.953 1 95 118 THR B O 1
ATOM 2164 N N . ASN B 1 119 ? -16.062 19.312 -10.773 1 94.31 119 ASN B N 1
ATOM 2165 C CA . ASN B 1 119 ? -16.219 18.062 -11.5 1 94.31 119 ASN B CA 1
ATOM 2166 C C . ASN B 1 119 ? -16.516 18.297 -12.977 1 94.31 119 ASN B C 1
ATOM 2168 O O . ASN B 1 119 ? -16.828 17.359 -13.711 1 94.31 119 ASN B O 1
ATOM 2172 N N . SER B 1 120 ? -16.469 19.469 -13.367 1 91.69 120 SER B N 1
ATOM 2173 C CA . SER B 1 120 ? -16.703 19.844 -14.758 1 91.69 120 SER B CA 1
ATOM 2174 C C . SER B 1 120 ? -15.391 19.984 -15.523 1 91.69 120 SER B C 1
ATOM 2176 O O . SER B 1 120 ? -14.312 19.766 -14.953 1 91.69 120 SER B O 1
ATOM 2178 N N . ASP B 1 121 ? -15.484 20.344 -16.797 1 92 121 ASP B N 1
ATOM 2179 C CA . ASP B 1 121 ? -14.32 20.453 -17.656 1 92 121 ASP B CA 1
ATOM 2180 C C . ASP B 1 121 ? -13.68 21.828 -17.547 1 92 121 ASP B C 1
ATOM 2182 O O . ASP B 1 121 ? -12.797 22.188 -18.344 1 92 121 ASP B O 1
ATOM 2186 N N . GLU B 1 122 ? -13.992 22.562 -16.594 1 90.88 122 GLU B N 1
ATOM 2187 C CA . GLU B 1 122 ? -13.523 23.938 -16.469 1 90.88 122 GLU B CA 1
ATOM 2188 C C . GLU B 1 122 ? -12.141 24 -15.828 1 90.88 122 GLU B C 1
ATOM 2190 O O . GLU B 1 122 ? -11.492 25.047 -15.828 1 90.88 122 GLU B O 1
ATOM 2195 N N . GLY B 1 123 ? -11.742 22.891 -15.211 1 90.56 123 GLY B N 1
ATOM 2196 C CA . GLY B 1 123 ? -10.398 22.812 -14.664 1 90.56 123 GLY B CA 1
ATOM 2197 C C . GLY B 1 123 ? -10.242 23.562 -13.352 1 90.56 123 GLY B C 1
ATOM 2198 O O . GLY B 1 123 ? -9.188 24.141 -13.078 1 90.56 123 GLY B O 1
ATOM 2199 N N . VAL B 1 124 ? -11.289 23.703 -12.609 1 93.62 124 VAL B N 1
ATOM 2200 C CA . VAL B 1 124 ? -11.289 24.375 -11.32 1 93.62 124 VAL B CA 1
ATOM 2201 C C . VAL B 1 124 ? -10.688 23.469 -10.25 1 93.62 124 VAL B C 1
ATOM 2203 O O . VAL B 1 124 ? -11.039 22.281 -10.172 1 93.62 124 VAL B O 1
ATOM 2206 N N . GLU B 1 125 ? -9.766 23.969 -9.484 1 94.81 125 GLU B N 1
ATOM 2207 C CA . GLU B 1 125 ? -9.109 23.172 -8.453 1 94.81 125 GLU B CA 1
ATOM 2208 C C . GLU B 1 125 ? -10.047 22.922 -7.277 1 94.81 125 GLU B C 1
ATOM 2210 O O . GLU B 1 125 ? -10.766 23.812 -6.832 1 94.81 125 GLU B O 1
ATOM 2215 N N . ASN B 1 126 ? -10.031 21.719 -6.785 1 95.25 126 ASN B N 1
ATOM 2216 C CA . ASN B 1 126 ? -10.805 21.391 -5.594 1 95.25 126 ASN B CA 1
ATOM 2217 C C . ASN B 1 126 ? -10.328 22.172 -4.375 1 95.25 126 ASN B C 1
ATOM 2219 O O . ASN B 1 126 ? -9.133 22.406 -4.207 1 95.25 126 ASN B O 1
ATOM 2223 N N . ARG B 1 127 ? -11.32 22.703 -3.635 1 95.62 127 ARG B N 1
ATOM 2224 C CA . ARG B 1 127 ? -11.031 23.484 -2.439 1 95.62 127 ARG B CA 1
ATOM 2225 C C . ARG B 1 127 ? -12.086 23.266 -1.361 1 95.62 127 ARG B C 1
ATOM 2227 O O . ARG B 1 127 ? -13.281 23.281 -1.643 1 95.62 127 ARG B O 1
ATOM 2234 N N . PHE B 1 128 ? -11.523 23.062 -0.137 1 96.38 128 PHE B N 1
ATOM 2235 C CA . PHE B 1 128 ? -12.445 22.75 0.955 1 96.38 128 PHE B CA 1
ATOM 2236 C C . PHE B 1 128 ? -12.047 23.516 2.221 1 96.38 128 PHE B C 1
ATOM 2238 O O . PHE B 1 128 ? -10.859 23.672 2.506 1 96.38 128 PHE B O 1
ATOM 2245 N N . TYR B 1 129 ? -13.07 23.938 2.947 1 96.69 129 TYR B N 1
ATOM 2246 C CA . TYR B 1 129 ? -12.852 24.453 4.289 1 96.69 129 TYR B CA 1
ATOM 2247 C C . TYR B 1 129 ? -12.922 23.344 5.328 1 96.69 129 TYR B C 1
ATOM 2249 O O . TYR B 1 129 ? -13.766 22.453 5.242 1 96.69 129 TYR B O 1
ATOM 2257 N N . VAL B 1 130 ? -12.047 23.469 6.277 1 95 130 VAL B N 1
ATOM 2258 C CA . VAL B 1 130 ? -12.102 22.516 7.395 1 95 130 VAL B CA 1
ATOM 2259 C C . VAL B 1 130 ? -13.062 23.047 8.461 1 95 130 VAL B C 1
ATOM 2261 O O . VAL B 1 130 ? -12.844 24.109 9.039 1 95 130 VAL B O 1
ATOM 2264 N N . ILE B 1 131 ? -14.094 22.297 8.719 1 95.62 131 ILE B N 1
ATOM 2265 C CA . ILE B 1 131 ? -15.109 22.672 9.695 1 95.62 131 ILE B CA 1
ATOM 2266 C C . ILE B 1 131 ? -14.789 22.047 11.047 1 95.62 131 ILE B C 1
ATOM 2268 O O . ILE B 1 131 ? -14.992 22.656 12.094 1 95.62 131 ILE B O 1
ATOM 2272 N N . SER B 1 132 ? -14.328 20.828 10.992 1 92.5 132 SER B N 1
ATOM 2273 C CA . SER B 1 132 ? -13.922 20.078 12.188 1 92.5 132 SER B CA 1
ATOM 2274 C C . SER B 1 132 ? -12.703 19.219 11.906 1 92.5 132 SER B C 1
ATOM 2276 O O . SER B 1 132 ? -12.555 18.688 10.797 1 92.5 132 SER B O 1
ATOM 2278 N N . GLU B 1 133 ? -11.922 19.078 12.922 1 84.94 133 GLU B N 1
ATOM 2279 C CA . GLU B 1 133 ? -10.695 18.312 12.75 1 84.94 133 GLU B CA 1
ATOM 2280 C C . GLU B 1 133 ? -10.891 16.859 13.188 1 84.94 133 GLU B C 1
ATOM 2282 O O . GLU B 1 133 ? -10.297 15.945 12.617 1 84.94 133 GLU B O 1
ATOM 2287 N N . GLU B 1 134 ? -11.633 16.625 14.234 1 82.38 134 GLU B N 1
ATOM 2288 C CA . GLU B 1 134 ? -11.867 15.289 14.773 1 82.38 134 GLU B CA 1
ATOM 2289 C C . GLU B 1 134 ? -13.312 15.117 15.234 1 82.38 134 GLU B C 1
ATOM 2291 O O . GLU B 1 134 ? -13.711 15.672 16.25 1 82.38 134 GLU B O 1
ATOM 2296 N N . PRO B 1 135 ? -14.094 14.383 14.5 1 86.25 135 PRO B N 1
ATOM 2297 C CA . PRO B 1 135 ? -13.859 13.812 13.172 1 86.25 135 PRO B CA 1
ATOM 2298 C C . PRO B 1 135 ? -13.727 14.883 12.086 1 86.25 135 PRO B C 1
ATOM 2300 O O . PRO B 1 135 ? -14.266 15.984 12.227 1 86.25 135 PRO B O 1
ATOM 2303 N N . VAL B 1 136 ? -12.992 14.562 11.094 1 89.75 136 VAL B N 1
ATOM 2304 C CA . VAL B 1 136 ? -12.766 15.531 10.031 1 89.75 136 VAL B CA 1
ATOM 2305 C C . VAL B 1 136 ? -14.086 15.82 9.312 1 89.75 136 VAL B C 1
ATOM 2307 O O . VAL B 1 136 ? -14.844 14.906 8.992 1 89.75 136 VAL B O 1
ATOM 2310 N N . LEU B 1 137 ? -14.398 17.031 9.164 1 94.62 137 LEU B N 1
ATOM 2311 C CA . LEU B 1 137 ? -15.531 17.547 8.398 1 94.62 137 LEU B CA 1
ATOM 2312 C C . LEU B 1 137 ? -15.109 18.688 7.496 1 94.62 137 LEU B C 1
ATOM 2314 O O . LEU B 1 137 ? -14.523 19.672 7.965 1 94.62 137 LEU B O 1
ATOM 2318 N N . LEU B 1 138 ? -15.422 18.5 6.246 1 96.31 138 LEU B N 1
ATOM 2319 C CA . LEU B 1 138 ? -15.055 19.531 5.281 1 96.31 138 LEU B CA 1
ATOM 2320 C C . LEU B 1 138 ? -16.297 20.125 4.621 1 96.31 138 LEU B C 1
ATOM 2322 O O . LEU B 1 138 ? -17.344 19.484 4.582 1 96.31 138 LEU B O 1
ATOM 2326 N N . ARG B 1 139 ? -16.141 21.375 4.223 1 97.94 139 ARG B N 1
ATOM 2327 C CA . ARG B 1 139 ? -17.156 22.047 3.41 1 97.94 139 ARG B CA 1
ATOM 2328 C C . ARG B 1 139 ? -16.578 22.5 2.08 1 97.94 139 ARG B C 1
ATOM 2330 O O . ARG B 1 139 ? -15.555 23.203 2.053 1 97.94 139 ARG B O 1
ATOM 2337 N N . CYS B 1 140 ? -17.25 22.062 1.025 1 98.25 140 CYS B N 1
ATOM 2338 C CA . CYS B 1 140 ? -16.781 22.453 -0.301 1 98.25 140 CYS B CA 1
ATOM 2339 C C . CYS B 1 140 ? -16.859 23.969 -0.485 1 98.25 140 CYS B C 1
ATOM 2341 O O . CYS B 1 140 ? -17.875 24.594 -0.157 1 98.25 140 CYS B O 1
ATOM 2343 N N . TYR B 1 141 ? -15.82 24.5 -1.039 1 97.69 141 TYR B N 1
ATOM 2344 C CA . TYR B 1 141 ? -15.719 25.953 -1.244 1 97.69 141 TYR B CA 1
ATOM 2345 C C . TYR B 1 141 ? -16.766 26.422 -2.248 1 97.69 141 TYR B C 1
ATOM 2347 O O . TYR B 1 141 ? -17.281 27.547 -2.131 1 97.69 141 TYR B O 1
ATOM 2355 N N . TYR B 1 142 ? -17.125 25.594 -3.125 1 97.31 142 TYR B N 1
ATOM 2356 C CA . TYR B 1 142 ? -17.938 26.016 -4.266 1 97.31 142 TYR B CA 1
ATOM 2357 C C . TYR B 1 142 ? -19.406 25.672 -4.035 1 97.31 142 TYR B C 1
ATOM 2359 O O . TYR B 1 142 ? -20.25 26.562 -4.016 1 97.31 142 TYR B O 1
ATOM 2367 N N . CYS B 1 143 ? -19.688 24.453 -3.709 1 97.88 143 CYS B N 1
ATOM 2368 C CA . CYS B 1 143 ? -21.094 24.031 -3.598 1 97.88 143 CYS B CA 1
ATOM 2369 C C . CYS B 1 143 ? -21.531 23.969 -2.139 1 97.88 143 CYS B C 1
ATOM 2371 O O . CYS B 1 143 ? -22.703 23.75 -1.847 1 97.88 143 CYS B O 1
ATOM 2373 N N . GLU B 1 144 ? -20.656 24.047 -1.22 1 97.5 144 GLU B N 1
ATOM 2374 C CA . GLU B 1 144 ? -20.875 24.156 0.22 1 97.5 144 GLU B CA 1
ATOM 2375 C C . GLU B 1 144 ? -21.344 22.828 0.807 1 97.5 144 GLU B C 1
ATOM 2377 O O . GLU B 1 144 ? -21.75 22.766 1.97 1 97.5 144 GLU B O 1
ATOM 2382 N N . ARG B 1 145 ? -21.172 21.828 -0.017 1 97.12 145 ARG B N 1
ATOM 2383 C CA . ARG B 1 145 ? -21.531 20.516 0.502 1 97.12 145 ARG B CA 1
ATOM 2384 C C . ARG B 1 145 ? -20.547 20.078 1.592 1 97.12 145 ARG B C 1
ATOM 2386 O O . ARG B 1 145 ? -19.344 20.281 1.468 1 97.12 145 ARG B O 1
ATOM 2393 N N . LEU B 1 146 ? -21.172 19.469 2.592 1 97.5 146 LEU B N 1
ATOM 2394 C CA . LEU B 1 146 ? -20.328 18.906 3.645 1 97.5 146 LEU B CA 1
ATOM 2395 C C . LEU B 1 146 ? -19.797 17.531 3.238 1 97.5 146 LEU B C 1
ATOM 2397 O O . LEU B 1 146 ? -20.5 16.75 2.596 1 97.5 146 LEU B O 1
ATOM 2401 N N . ILE B 1 147 ? -18.562 17.312 3.578 1 96 147 ILE B N 1
ATOM 2402 C CA . ILE B 1 147 ? -17.906 16.047 3.285 1 96 147 ILE B CA 1
ATOM 2403 C C . ILE B 1 147 ? -17.422 15.406 4.582 1 96 147 ILE B C 1
ATOM 2405 O O . ILE B 1 147 ? -16.578 15.961 5.281 1 96 147 ILE B O 1
ATOM 2409 N N . GLU B 1 148 ? -17.828 14.273 4.836 1 94.56 148 GLU B N 1
ATOM 2410 C CA . GLU B 1 148 ? -17.531 13.602 6.094 1 94.56 148 GLU B CA 1
ATOM 2411 C C . GLU B 1 148 ? -16.297 12.711 5.965 1 94.56 148 GLU B C 1
ATOM 2413 O O . GLU B 1 148 ? -15.852 12.422 4.852 1 94.56 148 GLU B O 1
ATOM 2418 N N . ALA B 1 149 ? -15.844 12.297 7.094 1 88.56 149 ALA B N 1
ATOM 2419 C CA . ALA B 1 149 ? -14.602 11.539 7.18 1 88.56 149 ALA B CA 1
ATOM 2420 C C . ALA B 1 149 ? -14.656 10.289 6.305 1 88.56 149 ALA B C 1
ATOM 2422 O O . ALA B 1 149 ? -13.688 9.953 5.621 1 88.56 149 ALA B O 1
ATOM 2423 N N . ASP B 1 150 ? -15.797 9.602 6.328 1 89.31 150 ASP B N 1
ATOM 2424 C CA . ASP B 1 150 ? -15.945 8.367 5.559 1 89.31 150 ASP B CA 1
ATOM 2425 C C . ASP B 1 150 ? -15.852 8.641 4.062 1 89.31 150 ASP B C 1
ATOM 2427 O O . ASP B 1 150 ? -15.281 7.844 3.316 1 89.31 150 ASP B O 1
ATOM 2431 N N . GLU B 1 151 ? -16.391 9.766 3.646 1 92.5 151 GLU B N 1
ATOM 2432 C CA . GLU B 1 151 ? -16.312 10.148 2.238 1 92.5 151 GLU B CA 1
ATOM 2433 C C . GLU B 1 151 ? -14.883 10.508 1.836 1 92.5 151 GLU B C 1
ATOM 2435 O O . GLU B 1 151 ? -14.477 10.273 0.699 1 92.5 151 GLU B O 1
ATOM 2440 N N . ILE B 1 152 ? -14.148 11.094 2.775 1 90.06 152 ILE B N 1
ATOM 2441 C CA . ILE B 1 152 ? -12.758 11.453 2.537 1 90.06 152 ILE B CA 1
ATOM 2442 C C . ILE B 1 152 ? -11.922 10.188 2.375 1 90.06 152 ILE B C 1
ATOM 2444 O O . ILE B 1 152 ? -11.188 10.039 1.394 1 90.06 152 ILE B O 1
ATOM 2448 N N . GLU B 1 153 ? -12.102 9.234 3.215 1 83.75 153 GLU B N 1
ATOM 2449 C CA . GLU B 1 153 ? -11.336 7.992 3.219 1 83.75 153 GLU B CA 1
ATOM 2450 C C . GLU B 1 153 ? -11.625 7.168 1.967 1 83.75 153 GLU B C 1
ATOM 2452 O O . GLU B 1 153 ? -10.734 6.492 1.447 1 83.75 153 GLU B O 1
ATOM 2457 N N . SER B 1 154 ? -12.852 7.285 1.498 1 87.25 154 SER B N 1
ATOM 2458 C CA . SER B 1 154 ? -13.273 6.48 0.358 1 87.25 154 SER B CA 1
ATOM 2459 C C . SER B 1 154 ? -12.562 6.91 -0.92 1 87.25 154 SER B C 1
ATOM 2461 O O . SER B 1 154 ? -12.586 6.195 -1.923 1 87.25 154 SER B O 1
ATOM 2463 N N . GLN B 1 155 ? -11.914 8.016 -0.926 1 87.12 155 GLN B N 1
ATOM 2464 C CA . GLN B 1 155 ? -11.242 8.531 -2.113 1 87.12 155 GLN B CA 1
ATOM 2465 C C . GLN B 1 155 ? -9.82 7.984 -2.219 1 87.12 155 GLN B C 1
ATOM 2467 O O . GLN B 1 155 ? -9.148 8.172 -3.238 1 87.12 155 GLN B O 1
ATOM 2472 N N . PHE B 1 156 ? -9.414 7.352 -1.175 1 79.81 156 PHE B N 1
ATOM 2473 C CA . PHE B 1 156 ? -8.062 6.816 -1.164 1 79.81 156 PHE B CA 1
ATOM 2474 C C . PHE B 1 156 ? -8.078 5.293 -1.115 1 79.81 156 PHE B C 1
ATOM 2476 O O . PHE B 1 156 ? -7.266 4.633 -1.766 1 79.81 156 PHE B O 1
#

Foldseek 3Di:
DPPPPPDPPVDDFAAFFKKKWFFAAPQVVVLCVLVVPPPVPWDKDKDGQPQDPVRRGHIMMTIHPYYDDLLSLQSSCLRGVAIKMFGHHRRDGPDIDGHDHDQKDKARDDDPPCPFPCVDPPPDIWMWGFPDRVQTWIATPTPRDIDGSVNRSVVD/DPPPPPPDDPDDFAAFFKKKWFFAAPQVVVLCVLVVPPPVPWDKDKDGQGQDPVRRGHIMMTIHPYYDDLLSLQSSCLRGVAIKMFGHHRRDGPDIDGHDHDQKDKARDDDPPCPFPCVDPPPDIWMWGFPDSVQTWIATPTPRDIDGSVNRSVVD

Organism: Methanothermobacter thermautotrophicus (strain ATCC 29096 / DSM 1053 / JCM 10044 / NBRC 100330 / Delta H) (NCBI:txid187420)

InterPro domains:
  IPR002801 Aspartate transcarbamylase regulatory subunit [MF_00002] (6-154)
  IPR002801 Aspartate transcarbamylase regulatory subunit [PTHR35805] (3-153)
  IPR002801 Aspartate transcarbamylase regulatory subunit [TIGR00240] (7-154)
  IPR020542 Aspartate carbamoyltransferase regulatory subunit, C-terminal [PF02748] (104-152)
  IPR020545 Aspartate carbamoyltransferase regulatory subunit, N-terminal [PF01948] (9-99)
  IPR036792 Aspartate carbamoyltransferase regulatory subunit, C-terminal domain superfamily [SSF57825] (104-154)
  IPR036793 Aspartate carbamoyltransferase regulatory subunit, N-terminal domain superfamily [G3DSA:3.30.70.140] (1-101)
  IPR036793 Aspartate carbamoyltransferase regulatory subunit, N-terminal domain superfamily [SSF54893] (5-100)

Radius of gyration: 21.62 Å; Cα contacts (8 Å, |Δi|>4): 669; chains: 2; bounding box: 56×50×56 Å

pLDDT: mean 88.26, std 15.81, range [20.89, 98.25]